Protein AF-A0A2E1FLL0-F1 (afdb_monomer_lite)

pLDDT: mean 86.29, std 9.86, range [37.75, 97.31]

Sequence (226 aa):
LTNSSNGEITDPLTITTDANGVASFEFNSDPPFGDEDTWGKLSLDVEINDPIISSTSKDKFELLRADSSFDINYKSIDEASGQSLWVYLVVLLISALIAGGVVIYRRRIAGEMLQEAAEVFAYTAELLAAGDSIRETIFNCYQNLCTVLQQNGFLRRDFETVREFEVAIRQAMPEISDDALSAIDNMFEMARYSREELGPQHQAAAQQALERMSQEIGMIANIPTR

Radius of gyration: 44.59 Å; chains: 1; bounding box: 91×29×107 Å

Secondary structure (DSSP, 8-state):
-EETT--B-SPPP-----TTS--------SS-TT-HHHH-SEE-------TTS-HHHHHHHHHHHHTTTT------GGGG----THHHHHHHHHHHHHHHHHHHHHHHHHHHHHHHHHHHHHHHHHHHHHT--HHHHHHHHHHHHHHHHHHTTS-SS---SHHHHHHHHHHH-TTS-HHHHHHHHHHHHHHHH--S---HHHHHHHHHHHHHHHHHHHHHHH----

Structure (mmCIF, N/CA/C/O backbone):
data_AF-A0A2E1FLL0-F1
#
_entry.id   AF-A0A2E1FLL0-F1
#
loop_
_atom_site.group_PDB
_atom_site.id
_atom_site.type_symbol
_atom_site.label_atom_id
_atom_site.label_alt_id
_atom_site.label_comp_id
_atom_site.label_asym_id
_atom_site.label_entity_id
_atom_site.label_seq_id
_atom_site.pdbx_PDB_ins_code
_atom_site.Cartn_x
_atom_site.Cartn_y
_atom_site.Cartn_z
_atom_site.occupancy
_atom_site.B_iso_or_equiv
_atom_site.auth_seq_id
_atom_site.auth_comp_id
_atom_site.auth_asym_id
_atom_site.auth_atom_id
_atom_site.pdbx_PDB_model_num
ATOM 1 N N . LEU A 1 1 ? 34.300 4.974 -63.436 1.00 80.31 1 LEU A N 1
ATOM 2 C CA . LEU A 1 1 ? 33.319 4.483 -62.435 1.00 80.31 1 LEU A CA 1
ATOM 3 C C . LEU A 1 1 ? 32.032 4.179 -63.181 1.00 80.31 1 LEU A C 1
ATOM 5 O O . LEU A 1 1 ? 31.566 5.048 -63.914 1.00 80.31 1 LEU A O 1
ATOM 9 N N . THR A 1 2 ? 31.496 2.972 -63.060 1.00 82.69 2 THR A N 1
ATOM 10 C CA . THR A 1 2 ? 30.306 2.549 -63.815 1.00 82.69 2 THR A CA 1
ATOM 11 C C . THR A 1 2 ? 29.198 2.102 -62.873 1.00 82.69 2 THR A C 1
ATOM 13 O O . THR A 1 2 ? 29.470 1.708 -61.741 1.00 82.69 2 THR A O 1
ATOM 16 N N . ASN A 1 3 ? 27.945 2.177 -63.319 1.00 81.88 3 ASN A N 1
ATOM 17 C CA . ASN A 1 3 ? 26.820 1.589 -62.590 1.00 81.88 3 ASN A CA 1
ATOM 18 C C . ASN A 1 3 ? 26.482 0.177 -63.092 1.00 81.88 3 ASN A C 1
ATOM 20 O O . ASN A 1 3 ? 27.036 -0.310 -64.076 1.00 81.88 3 ASN A O 1
ATOM 24 N N . SER A 1 4 ? 25.499 -0.455 -62.453 1.00 73.62 4 SER A N 1
ATOM 25 C CA . SER A 1 4 ? 24.971 -1.785 -62.795 1.00 73.62 4 SER A CA 1
ATOM 26 C C . SER A 1 4 ? 24.447 -1.952 -64.231 1.00 73.62 4 SER A C 1
ATOM 28 O O . SER A 1 4 ? 24.250 -3.080 -64.677 1.00 73.62 4 SER A O 1
ATOM 30 N N . SER A 1 5 ? 24.225 -0.858 -64.967 1.00 75.44 5 SER A N 1
ATOM 31 C CA . SER A 1 5 ? 23.850 -0.875 -66.390 1.00 75.44 5 SER A CA 1
ATOM 32 C C . SER A 1 5 ? 25.053 -0.707 -67.330 1.00 75.44 5 SER A C 1
ATOM 34 O O . SER A 1 5 ? 24.863 -0.509 -68.528 1.00 75.44 5 SER A O 1
ATOM 36 N N . ASN A 1 6 ? 26.281 -0.763 -66.800 1.00 68.00 6 ASN A N 1
ATOM 37 C CA . ASN A 1 6 ? 27.539 -0.441 -67.484 1.00 68.00 6 ASN A CA 1
ATOM 38 C C . ASN A 1 6 ? 27.580 0.981 -68.070 1.00 68.00 6 ASN A C 1
ATOM 40 O O . ASN A 1 6 ? 28.354 1.257 -68.985 1.00 68.00 6 ASN A O 1
ATOM 44 N N . GLY A 1 7 ? 26.748 1.889 -67.550 1.00 75.38 7 GLY A N 1
ATOM 45 C CA . GLY A 1 7 ? 26.813 3.305 -67.882 1.00 75.38 7 GLY A CA 1
ATOM 46 C C . GLY A 1 7 ? 27.975 3.957 -67.146 1.00 75.38 7 GLY A C 1
ATOM 47 O O . GLY A 1 7 ? 28.166 3.718 -65.953 1.00 75.38 7 GLY A O 1
ATOM 48 N N . GLU A 1 8 ? 28.752 4.770 -67.852 1.00 80.56 8 GLU A N 1
ATOM 49 C CA . GLU A 1 8 ? 29.793 5.599 -67.253 1.00 80.56 8 GLU A CA 1
ATOM 50 C C . GLU A 1 8 ? 29.150 6.718 -66.423 1.00 80.56 8 GLU A C 1
ATOM 52 O O . GLU A 1 8 ? 28.323 7.478 -66.924 1.00 80.56 8 GLU A O 1
ATOM 57 N N . ILE A 1 9 ? 29.486 6.774 -65.132 1.00 81.56 9 ILE A N 1
ATOM 58 C CA . ILE A 1 9 ? 28.892 7.715 -64.166 1.00 81.56 9 ILE A CA 1
ATOM 59 C C . ILE A 1 9 ? 29.735 8.988 -64.020 1.00 81.56 9 ILE A C 1
ATOM 61 O O . ILE A 1 9 ? 29.229 10.031 -63.615 1.00 81.56 9 ILE A O 1
ATOM 65 N N . THR A 1 10 ? 31.019 8.916 -64.362 1.00 83.25 10 THR A N 1
ATOM 66 C CA . THR A 1 10 ? 31.961 10.038 -64.331 1.00 83.25 10 THR A CA 1
ATOM 67 C C . THR A 1 10 ? 33.125 9.755 -65.271 1.00 83.25 10 THR A C 1
ATOM 69 O O . THR A 1 10 ? 33.429 8.581 -65.508 1.00 83.25 10 THR A O 1
ATOM 72 N N . ASP A 1 11 ? 33.783 10.814 -65.745 1.00 83.38 11 ASP A N 1
ATOM 73 C CA . ASP A 1 11 ? 34.953 10.714 -66.616 1.00 83.38 11 ASP A CA 1
ATOM 74 C C . ASP A 1 11 ? 36.060 9.850 -65.968 1.00 83.38 11 ASP A C 1
ATOM 76 O O . ASP A 1 11 ? 36.257 9.897 -64.742 1.00 83.38 11 ASP A O 1
ATOM 80 N N . PRO A 1 12 ? 36.837 9.074 -66.750 1.00 84.06 12 PRO A N 1
ATOM 81 C CA . PRO A 1 12 ? 37.915 8.258 -66.209 1.00 84.06 12 PRO A CA 1
ATOM 82 C C . PRO A 1 12 ? 39.020 9.139 -65.620 1.00 84.06 12 PRO A C 1
ATOM 84 O O . PRO A 1 12 ? 39.498 10.077 -66.263 1.00 84.06 12 PRO A O 1
ATOM 87 N N . LEU A 1 13 ? 39.496 8.806 -64.418 1.00 86.12 13 LEU A N 1
ATOM 88 C CA . LEU A 1 13 ? 40.664 9.470 -63.843 1.00 86.12 13 LEU A CA 1
ATOM 89 C C . LEU A 1 13 ? 41.951 8.782 -64.301 1.00 86.12 13 LEU A C 1
ATOM 91 O O . LEU A 1 13 ? 42.109 7.573 -64.153 1.00 86.12 13 LEU A O 1
ATOM 95 N N . THR A 1 14 ? 42.902 9.574 -64.797 1.00 87.38 14 THR A N 1
ATOM 96 C CA . THR A 1 14 ? 44.278 9.130 -65.065 1.00 87.38 14 THR A CA 1
ATOM 97 C C . THR A 1 14 ? 45.209 9.716 -64.013 1.00 87.38 14 THR A C 1
ATOM 99 O O . THR A 1 14 ? 45.292 10.937 -63.875 1.00 87.38 14 THR A O 1
ATOM 102 N N . ILE A 1 15 ? 45.903 8.858 -63.262 1.00 87.06 15 ILE A N 1
ATOM 103 C CA . ILE A 1 15 ? 46.744 9.262 -62.127 1.00 87.06 15 ILE A CA 1
ATOM 104 C C . ILE A 1 15 ? 48.096 8.560 -62.214 1.00 87.06 15 ILE A C 1
ATOM 106 O O . ILE A 1 15 ? 48.177 7.378 -62.542 1.00 87.06 15 ILE A O 1
ATOM 110 N N . THR A 1 16 ? 49.159 9.298 -61.902 1.00 88.06 16 THR A N 1
ATOM 111 C CA . THR A 1 16 ? 50.524 8.772 -61.819 1.00 88.06 16 THR A CA 1
ATOM 112 C C . THR A 1 16 ? 50.834 8.377 -60.380 1.00 88.06 16 THR A C 1
ATOM 114 O O . THR A 1 16 ? 50.514 9.114 -59.448 1.00 88.06 16 THR A O 1
ATOM 117 N N . THR A 1 17 ? 51.480 7.229 -60.192 1.00 87.25 17 THR A N 1
ATOM 118 C CA . THR A 1 17 ? 51.949 6.786 -58.875 1.00 87.25 17 THR A CA 1
ATOM 119 C C . THR A 1 17 ? 53.106 7.642 -58.362 1.00 87.25 17 THR A C 1
ATOM 121 O O . THR A 1 17 ? 53.890 8.188 -59.141 1.00 87.25 17 THR A O 1
ATOM 124 N N . ASP A 1 18 ? 53.259 7.711 -57.044 1.00 89.00 18 ASP A N 1
ATOM 125 C CA . ASP A 1 18 ? 54.410 8.335 -56.398 1.00 89.00 18 ASP A CA 1
ATOM 126 C C . ASP A 1 18 ? 55.690 7.472 -56.492 1.00 89.00 18 ASP A C 1
ATOM 128 O O . ASP A 1 18 ? 55.718 6.402 -57.105 1.00 89.00 18 ASP A O 1
ATOM 132 N N . ALA A 1 19 ? 56.774 7.930 -55.854 1.00 88.19 19 ALA A N 1
ATOM 133 C CA . ALA A 1 19 ? 58.055 7.219 -55.820 1.00 88.19 19 ALA A CA 1
ATOM 134 C C . ALA A 1 19 ? 57.994 5.829 -55.147 1.00 88.19 19 ALA A C 1
ATOM 136 O O . ALA A 1 19 ? 58.915 5.033 -55.327 1.00 88.19 19 ALA A O 1
ATOM 137 N N . ASN A 1 20 ? 56.932 5.532 -54.392 1.00 88.19 20 ASN A N 1
ATOM 138 C CA . ASN A 1 20 ? 56.694 4.235 -53.758 1.00 88.19 20 ASN A CA 1
ATOM 139 C C . ASN A 1 20 ? 55.727 3.352 -54.567 1.00 88.19 20 ASN A C 1
ATOM 141 O O . ASN A 1 20 ? 55.417 2.242 -54.135 1.00 88.19 20 ASN A O 1
ATOM 145 N N . GLY A 1 21 ? 55.249 3.820 -55.724 1.00 83.19 21 GLY A N 1
ATOM 146 C CA . GLY A 1 21 ? 54.283 3.099 -56.549 1.00 83.19 21 GLY A CA 1
ATOM 147 C C . GLY A 1 21 ? 52.839 3.205 -56.049 1.00 83.19 21 GLY A C 1
ATOM 148 O O . GLY A 1 21 ? 52.016 2.375 -56.424 1.00 83.19 21 GLY A O 1
ATOM 149 N N . VAL A 1 22 ? 52.515 4.195 -55.208 1.00 88.06 22 VAL A N 1
ATOM 150 C CA . VAL A 1 22 ? 51.166 4.395 -54.655 1.00 88.06 22 VAL A CA 1
ATOM 151 C C . VAL A 1 22 ? 50.451 5.525 -55.396 1.00 88.06 22 VAL A C 1
ATOM 153 O O . VAL A 1 22 ? 51.024 6.590 -55.622 1.00 88.06 22 VAL A O 1
ATOM 156 N N . ALA A 1 23 ? 49.186 5.306 -55.757 1.00 87.06 23 ALA A N 1
ATOM 157 C CA . ALA A 1 23 ? 48.288 6.328 -56.289 1.00 87.06 23 ALA A CA 1
ATOM 158 C C . ALA A 1 23 ? 47.030 6.417 -55.416 1.00 87.06 23 ALA A C 1
ATOM 160 O O . ALA A 1 23 ? 46.408 5.398 -55.118 1.00 87.06 23 ALA A O 1
ATOM 161 N N . SER A 1 24 ? 46.653 7.637 -55.037 1.00 88.00 24 SER A N 1
ATOM 162 C CA . SER A 1 24 ? 45.411 7.931 -54.317 1.00 88.00 24 SER A CA 1
ATOM 163 C C . SER A 1 24 ? 44.469 8.706 -55.225 1.00 88.00 24 SER A C 1
ATOM 165 O O . SER A 1 24 ? 44.900 9.603 -55.948 1.00 88.00 24 SER A O 1
ATOM 167 N N . PHE A 1 25 ? 43.185 8.380 -55.163 1.00 87.06 25 PHE A N 1
ATOM 168 C CA . PHE A 1 25 ? 42.141 9.023 -55.948 1.00 87.06 25 PHE A CA 1
ATOM 169 C C . PHE A 1 25 ? 40.871 9.161 -55.127 1.00 87.06 25 PHE A C 1
ATOM 171 O O . PHE A 1 25 ? 40.631 8.388 -54.202 1.00 87.06 25 PHE A O 1
ATOM 178 N N . GLU A 1 26 ? 40.064 10.154 -55.475 1.00 87.69 26 GLU A N 1
ATOM 179 C CA . GLU A 1 26 ? 38.797 10.429 -54.819 1.00 87.69 26 GLU A CA 1
ATOM 180 C C . GLU A 1 26 ? 37.765 10.819 -55.874 1.00 87.69 26 GLU A C 1
ATOM 182 O O . GLU A 1 26 ? 38.047 11.602 -56.783 1.00 87.69 26 GLU A O 1
ATOM 187 N N . PHE A 1 27 ? 36.566 10.259 -55.739 1.00 85.31 27 PHE A N 1
ATOM 188 C CA . PHE A 1 27 ? 35.411 10.604 -56.552 1.00 85.31 27 PHE A CA 1
ATOM 189 C C . PHE A 1 27 ? 34.470 11.457 -55.699 1.00 85.31 27 PHE A C 1
ATOM 191 O O . PHE A 1 27 ? 33.751 10.933 -54.851 1.00 85.31 27 PHE A O 1
ATOM 198 N N . ASN A 1 28 ? 34.483 12.770 -55.920 1.00 85.75 28 ASN A N 1
ATOM 199 C CA . ASN A 1 28 ? 33.618 13.711 -55.212 1.00 85.75 28 ASN A CA 1
ATOM 200 C C . ASN A 1 28 ? 32.367 14.013 -56.047 1.00 85.75 28 ASN A C 1
ATOM 202 O O . ASN A 1 28 ? 32.479 14.329 -57.229 1.00 85.75 28 ASN A O 1
ATOM 206 N N . SER A 1 29 ? 31.187 13.929 -55.431 1.00 86.50 29 SER A N 1
ATOM 207 C CA . SER A 1 29 ? 29.897 14.251 -56.055 1.00 86.50 29 SER A CA 1
ATOM 208 C C . SER A 1 29 ? 28.888 14.719 -55.007 1.00 86.50 29 SER A C 1
ATOM 210 O O . SER A 1 29 ? 28.983 14.334 -53.840 1.00 86.50 29 SER A O 1
ATOM 212 N N . ASP A 1 30 ? 27.921 15.525 -55.443 1.00 85.00 30 ASP A N 1
ATOM 213 C CA . ASP A 1 30 ? 26.737 15.919 -54.679 1.00 85.00 30 ASP A CA 1
ATOM 214 C C . ASP A 1 30 ? 25.487 15.693 -55.558 1.00 85.00 30 ASP A C 1
ATOM 216 O O . ASP A 1 30 ? 25.339 16.382 -56.574 1.00 85.00 30 ASP A O 1
ATOM 220 N N . PRO A 1 31 ? 24.620 14.707 -55.245 1.00 85.75 31 PRO A N 1
ATOM 221 C CA . PRO A 1 31 ? 24.659 13.820 -54.076 1.00 85.75 31 PRO A CA 1
ATOM 222 C C . PRO A 1 31 ? 25.838 12.822 -54.102 1.00 85.75 31 PRO A C 1
ATOM 224 O O . PRO A 1 31 ? 26.373 12.517 -55.177 1.00 85.75 31 PRO A O 1
ATOM 227 N N . PRO A 1 32 ? 26.265 12.302 -52.932 1.00 87.69 32 PRO A N 1
ATOM 228 C CA . PRO A 1 32 ? 27.430 11.425 -52.823 1.00 87.69 32 PRO A CA 1
ATOM 229 C C . PRO A 1 32 ? 27.232 10.114 -53.592 1.00 87.69 32 PRO A C 1
ATOM 231 O O . PRO A 1 32 ? 26.146 9.548 -53.586 1.00 87.69 32 PRO A O 1
ATOM 234 N N . PHE A 1 33 ? 28.300 9.565 -54.181 1.00 86.62 33 PHE A N 1
ATOM 235 C CA . PHE A 1 33 ? 28.257 8.290 -54.926 1.00 86.62 33 PHE A CA 1
ATOM 236 C C . PHE A 1 33 ? 27.865 7.063 -54.082 1.00 86.62 33 PHE A C 1
ATOM 238 O O . PHE A 1 33 ? 27.576 6.000 -54.625 1.00 86.62 33 PHE A O 1
ATOM 245 N N . GLY A 1 34 ? 27.851 7.204 -52.753 1.00 83.25 34 GLY A N 1
ATOM 246 C CA . GLY A 1 34 ? 27.305 6.199 -51.840 1.00 83.25 34 GLY A CA 1
ATOM 247 C C . GLY A 1 34 ? 25.772 6.140 -51.812 1.00 83.25 34 GLY A C 1
ATOM 248 O O . GLY A 1 34 ? 25.232 5.217 -51.211 1.00 83.25 34 GLY A O 1
ATOM 249 N N . ASP A 1 35 ? 25.080 7.102 -52.430 1.00 85.31 35 ASP A N 1
ATOM 250 C CA . ASP A 1 35 ? 23.623 7.123 -52.561 1.00 85.31 35 ASP A CA 1
ATOM 251 C C . ASP A 1 35 ? 23.158 6.128 -53.641 1.00 85.31 35 ASP A C 1
ATOM 253 O O . ASP A 1 35 ? 23.202 6.411 -54.843 1.00 85.31 35 ASP A O 1
ATOM 257 N N . GLU A 1 36 ? 22.732 4.940 -53.199 1.00 82.50 36 GLU A N 1
ATOM 258 C CA . GLU A 1 36 ? 22.238 3.875 -54.080 1.00 82.50 36 GLU A CA 1
ATOM 259 C C . GLU A 1 36 ? 20.933 4.266 -54.792 1.00 82.50 36 GLU A C 1
ATOM 261 O O . GLU A 1 36 ? 20.727 3.840 -55.929 1.00 82.50 36 GLU A O 1
ATOM 266 N N . ASP A 1 37 ? 20.087 5.109 -54.193 1.00 85.06 37 ASP A N 1
ATOM 267 C CA . ASP A 1 37 ? 18.828 5.533 -54.816 1.00 85.06 37 ASP A CA 1
ATOM 268 C C . ASP A 1 37 ? 19.089 6.445 -56.022 1.00 85.06 37 ASP A C 1
ATOM 270 O O . ASP A 1 37 ? 18.382 6.371 -57.031 1.00 85.06 37 ASP A O 1
ATOM 274 N N . THR A 1 38 ? 20.130 7.279 -55.939 1.00 85.75 38 THR A N 1
ATOM 275 C CA . THR A 1 38 ? 20.504 8.187 -57.029 1.00 85.75 38 THR A CA 1
ATOM 276 C C . THR A 1 38 ? 21.370 7.510 -58.094 1.00 85.75 38 THR A C 1
ATOM 278 O O . THR A 1 38 ? 21.117 7.671 -59.290 1.00 85.75 38 THR A O 1
ATOM 281 N N . TRP A 1 39 ? 22.405 6.766 -57.692 1.00 85.44 39 TRP A N 1
ATOM 282 C CA . TRP A 1 39 ? 23.445 6.279 -58.614 1.00 85.44 39 TRP A CA 1
ATOM 283 C C . TRP A 1 39 ? 23.359 4.778 -58.915 1.00 85.44 39 TRP A C 1
ATOM 285 O O . TRP A 1 39 ? 23.982 4.293 -59.867 1.00 85.44 39 TRP A O 1
ATOM 295 N N . GLY A 1 40 ? 22.578 4.036 -58.127 1.00 85.06 40 GLY A N 1
ATOM 296 C CA . GLY A 1 40 ? 22.618 2.580 -58.089 1.00 85.06 40 GLY A CA 1
ATOM 297 C C . GLY A 1 40 ? 23.924 2.050 -57.492 1.00 85.06 40 GLY A C 1
ATOM 298 O O . GLY A 1 40 ? 24.769 2.790 -56.987 1.00 85.06 40 GLY A O 1
ATOM 299 N N . LYS A 1 41 ? 24.114 0.731 -57.578 1.00 84.44 41 LYS A N 1
ATOM 300 C CA . LYS A 1 41 ? 25.386 0.102 -57.206 1.00 84.44 41 LYS A CA 1
ATOM 301 C C . LYS A 1 41 ? 26.448 0.403 -58.252 1.00 84.44 41 LYS A C 1
ATOM 303 O O . LYS A 1 41 ? 26.236 0.175 -59.447 1.00 84.44 41 LYS A O 1
ATOM 308 N N . LEU A 1 42 ? 27.585 0.884 -57.775 1.00 87.19 42 LEU A N 1
ATOM 309 C CA . LEU A 1 42 ? 28.720 1.295 -58.578 1.00 87.19 42 LEU A CA 1
ATOM 310 C C . LEU A 1 42 ? 29.816 0.232 -58.549 1.00 87.19 42 LEU A C 1
ATOM 312 O O . LEU A 1 42 ? 29.977 -0.499 -57.572 1.00 87.19 42 LEU A O 1
ATOM 316 N N . SER A 1 43 ? 30.586 0.184 -59.629 1.00 84.62 43 SER A N 1
ATOM 317 C CA . SER A 1 43 ? 31.779 -0.640 -59.776 1.00 84.62 43 SER A CA 1
ATOM 318 C C . SER A 1 43 ? 32.955 0.220 -60.231 1.00 84.62 43 SER A C 1
ATOM 320 O O . SER A 1 43 ? 32.805 1.181 -61.001 1.00 84.62 43 SER A O 1
ATOM 322 N N . LEU A 1 44 ? 34.134 -0.116 -59.715 1.00 85.81 44 LEU A N 1
ATOM 323 C CA . LEU A 1 44 ? 35.392 0.518 -60.065 1.00 85.81 44 LEU A CA 1
ATOM 324 C C . LEU A 1 44 ? 36.170 -0.406 -61.003 1.00 85.81 44 LEU A C 1
ATOM 326 O O . LEU A 1 44 ? 36.593 -1.486 -60.605 1.00 85.81 44 LEU A O 1
ATOM 330 N N . ASP A 1 45 ? 36.400 0.063 -62.225 1.00 84.19 45 ASP A N 1
ATOM 331 C CA . ASP A 1 45 ? 37.358 -0.542 -63.147 1.00 84.19 45 ASP A CA 1
ATOM 332 C C . ASP A 1 45 ? 38.661 0.267 -63.125 1.00 84.19 45 ASP A C 1
ATOM 334 O O . ASP A 1 45 ? 38.631 1.502 -63.082 1.00 84.19 45 ASP A O 1
ATOM 338 N N . VAL A 1 46 ? 39.800 -0.424 -63.109 1.00 86.50 46 VAL A N 1
ATOM 339 C CA . VAL A 1 46 ? 41.128 0.182 -62.943 1.00 86.50 46 VAL A CA 1
ATOM 340 C C . VAL A 1 46 ? 42.062 -0.372 -64.000 1.00 86.50 46 VAL A C 1
ATOM 342 O O . VAL A 1 46 ? 42.440 -1.529 -63.906 1.00 86.50 46 VAL A O 1
ATOM 345 N N . GLU A 1 47 ? 42.508 0.447 -64.951 1.00 85.38 47 GLU A N 1
ATOM 346 C CA . GLU A 1 47 ? 43.415 0.022 -66.024 1.00 85.38 47 GLU A CA 1
ATOM 347 C C . GLU A 1 47 ? 44.867 0.482 -65.803 1.00 85.38 47 GLU A C 1
ATOM 349 O O . GLU A 1 47 ? 45.118 1.599 -65.351 1.00 8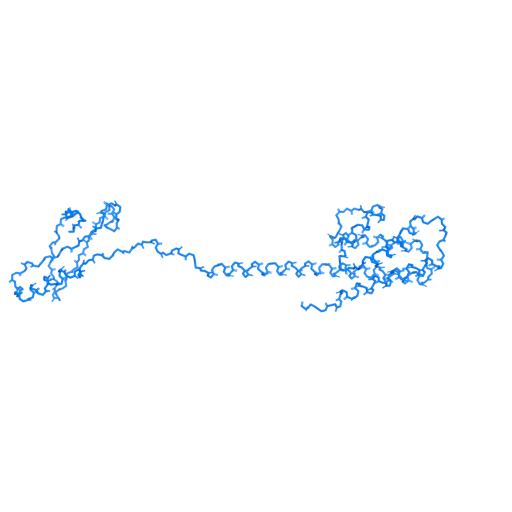5.38 47 GLU A O 1
ATOM 354 N N . ILE A 1 48 ? 45.843 -0.368 -66.154 1.00 85.50 48 ILE A N 1
ATOM 355 C CA . ILE A 1 48 ? 47.273 -0.022 -66.144 1.00 85.50 48 ILE A CA 1
ATOM 356 C C . ILE A 1 48 ? 47.814 0.018 -67.576 1.00 85.50 48 ILE A C 1
ATOM 358 O O . ILE A 1 48 ? 48.090 -1.016 -68.186 1.00 85.50 48 ILE A O 1
ATOM 362 N N . ASN A 1 49 ? 48.077 1.229 -68.069 1.00 79.88 49 ASN A N 1
ATOM 363 C CA . ASN A 1 49 ? 48.546 1.479 -69.438 1.00 79.88 49 ASN A CA 1
ATOM 364 C C . ASN A 1 49 ? 50.030 1.879 -69.539 1.00 79.88 49 ASN A C 1
ATOM 366 O O . ASN A 1 49 ? 50.480 2.359 -70.579 1.00 79.88 49 ASN A O 1
ATOM 370 N N . ASP A 1 50 ? 50.821 1.666 -68.483 1.00 83.25 50 ASP A N 1
ATOM 371 C CA . ASP A 1 50 ? 52.233 2.061 -68.467 1.00 83.25 50 ASP A CA 1
ATOM 372 C C . ASP A 1 50 ? 53.100 1.113 -69.334 1.00 83.25 50 ASP A C 1
ATOM 374 O O . ASP A 1 50 ? 53.083 -0.113 -69.130 1.00 83.25 50 ASP A O 1
ATOM 378 N N . PRO A 1 51 ? 53.863 1.632 -70.319 1.00 83.69 51 PRO A N 1
ATOM 379 C CA . PRO A 1 51 ? 54.739 0.818 -71.161 1.00 83.69 51 PRO A CA 1
ATOM 380 C C . PRO A 1 51 ? 55.972 0.261 -70.428 1.00 83.69 51 PRO A C 1
ATOM 382 O O . PRO A 1 51 ? 56.566 -0.701 -70.909 1.00 83.69 51 PRO A O 1
ATOM 385 N N . ILE A 1 52 ? 56.365 0.833 -69.286 1.00 85.50 52 ILE A N 1
ATOM 386 C CA . ILE A 1 52 ? 57.537 0.425 -68.493 1.00 85.50 52 ILE A CA 1
ATOM 387 C C . ILE A 1 52 ? 57.240 -0.847 -67.681 1.00 85.50 52 ILE A C 1
ATOM 389 O O . ILE A 1 52 ? 58.150 -1.605 -67.336 1.00 85.50 52 ILE A O 1
ATOM 393 N N . ILE A 1 53 ? 55.966 -1.125 -67.395 1.00 86.94 53 ILE A N 1
ATOM 394 C CA . ILE A 1 53 ? 55.552 -2.283 -66.599 1.00 86.94 53 ILE A CA 1
ATOM 395 C C . ILE A 1 53 ? 55.663 -3.577 -67.418 1.00 86.94 53 ILE A C 1
ATOM 397 O O . ILE A 1 53 ? 55.134 -3.689 -68.525 1.00 86.94 53 ILE A O 1
ATOM 401 N N . SER A 1 54 ? 56.321 -4.587 -66.835 1.00 91.06 54 SER A N 1
ATOM 402 C CA . SER A 1 54 ? 56.509 -5.903 -67.462 1.00 91.06 54 SER A CA 1
ATOM 403 C C . SER A 1 54 ? 55.186 -6.633 -67.728 1.00 91.06 54 SER A C 1
ATOM 405 O O . SER A 1 54 ? 54.235 -6.496 -66.957 1.00 91.06 54 SER A O 1
ATOM 407 N N . SER A 1 55 ? 55.147 -7.476 -68.766 1.00 89.00 55 SER A N 1
ATOM 408 C CA . SER A 1 55 ? 53.966 -8.286 -69.107 1.00 89.00 55 SER A CA 1
ATOM 409 C C . SER A 1 55 ? 53.502 -9.159 -67.939 1.00 89.00 55 SER A C 1
ATOM 411 O O . SER A 1 55 ? 52.328 -9.151 -67.600 1.00 89.00 55 SER A O 1
ATOM 413 N N . THR A 1 56 ? 54.433 -9.804 -67.232 1.00 92.06 56 THR A N 1
ATOM 414 C CA . THR A 1 56 ? 54.123 -10.645 -66.066 1.00 92.06 56 THR A CA 1
ATOM 415 C C . THR A 1 56 ? 53.427 -9.870 -64.944 1.00 92.06 56 THR A C 1
ATOM 417 O O . THR A 1 56 ? 52.584 -10.421 -64.239 1.00 92.06 56 THR A O 1
ATOM 420 N N . SER A 1 57 ? 53.782 -8.598 -64.737 1.00 90.00 57 SER A N 1
ATOM 421 C CA . SER A 1 57 ? 53.116 -7.750 -63.741 1.00 90.00 57 SER A CA 1
ATOM 422 C C . SER A 1 57 ? 51.715 -7.339 -64.192 1.00 90.00 57 SER A C 1
ATOM 424 O O . SER A 1 57 ? 50.814 -7.294 -63.358 1.00 90.00 57 SER A O 1
ATOM 426 N N . LYS A 1 58 ? 51.524 -7.086 -65.495 1.00 89.56 58 LYS A N 1
ATOM 427 C CA . LYS A 1 58 ? 50.204 -6.801 -66.078 1.00 89.56 58 LYS A CA 1
ATOM 428 C C . LYS A 1 58 ? 49.275 -8.004 -65.938 1.00 89.56 58 LYS A C 1
ATOM 430 O O . LYS A 1 58 ? 48.185 -7.850 -65.410 1.00 89.56 58 LYS A O 1
ATOM 435 N N . ASP A 1 59 ? 49.750 -9.206 -66.258 1.00 90.56 59 ASP A N 1
ATOM 436 C CA . ASP A 1 59 ? 48.954 -10.435 -66.127 1.00 90.56 59 ASP A CA 1
ATOM 437 C C . ASP A 1 59 ? 48.491 -10.671 -64.680 1.00 90.56 59 ASP A C 1
ATOM 439 O O . ASP A 1 59 ? 47.342 -11.027 -64.428 1.00 90.56 59 ASP A O 1
ATOM 443 N N . LYS A 1 60 ? 49.370 -10.426 -63.698 1.00 89.81 60 LYS A N 1
ATOM 444 C CA . LYS A 1 60 ? 49.007 -10.512 -62.273 1.00 89.81 60 LYS A CA 1
ATOM 445 C C . LYS A 1 60 ? 47.957 -9.481 -61.873 1.00 89.81 60 LYS A C 1
ATOM 447 O O . LYS A 1 60 ? 47.102 -9.786 -61.048 1.00 89.81 60 LYS A O 1
ATOM 452 N N . PHE A 1 61 ? 48.042 -8.274 -62.420 1.00 89.25 61 PHE A N 1
ATOM 453 C CA . PHE A 1 61 ? 47.068 -7.227 -62.150 1.00 89.25 61 PHE A CA 1
ATOM 454 C C . PHE A 1 61 ? 45.695 -7.561 -62.742 1.00 89.25 61 PHE A C 1
ATOM 456 O O . PHE A 1 61 ? 44.696 -7.415 -62.046 1.00 89.25 61 PHE A O 1
ATOM 463 N N . GLU A 1 62 ? 45.642 -8.086 -63.968 1.00 88.31 62 GLU A N 1
ATOM 464 C CA . GLU A 1 62 ? 44.386 -8.533 -64.585 1.00 88.31 62 GLU A CA 1
ATOM 465 C C . GLU A 1 62 ? 43.708 -9.646 -63.773 1.00 88.31 62 GLU A C 1
ATOM 467 O O . GLU A 1 62 ? 42.490 -9.637 -63.610 1.00 88.31 62 GLU A O 1
ATOM 472 N N . LEU A 1 63 ? 44.484 -10.563 -63.181 1.00 89.50 63 LEU A N 1
ATOM 473 C CA . LEU A 1 63 ? 43.936 -11.572 -62.267 1.00 89.50 63 LEU A CA 1
ATOM 474 C C . LEU A 1 63 ? 43.298 -10.946 -61.018 1.00 89.50 63 LEU A C 1
ATOM 476 O O . LEU A 1 63 ? 42.220 -11.373 -60.620 1.00 89.50 63 LEU A O 1
ATOM 480 N N . LEU A 1 64 ? 43.929 -9.930 -60.419 1.00 87.00 64 LEU A N 1
ATOM 481 C CA . LEU A 1 64 ? 43.359 -9.211 -59.271 1.00 87.00 64 LEU A CA 1
ATOM 482 C C . LEU A 1 64 ? 42.104 -8.426 -59.659 1.00 87.00 64 LEU A C 1
ATOM 484 O O . LEU A 1 64 ? 41.130 -8.407 -58.910 1.00 87.00 64 LEU A O 1
ATOM 488 N N . ARG A 1 65 ? 42.113 -7.803 -60.843 1.00 85.88 65 ARG A N 1
ATOM 489 C CA . ARG A 1 65 ? 40.955 -7.083 -61.379 1.00 85.88 65 ARG A CA 1
ATOM 490 C C . ARG A 1 65 ? 39.760 -8.013 -61.588 1.00 85.88 65 ARG A C 1
ATOM 492 O O . ARG A 1 65 ? 38.639 -7.630 -61.275 1.00 85.88 65 ARG A O 1
ATOM 499 N N . ALA A 1 66 ? 40.000 -9.232 -62.068 1.00 83.44 66 ALA A N 1
ATOM 500 C CA . ALA A 1 66 ? 38.955 -10.223 -62.309 1.00 83.44 66 ALA A CA 1
ATOM 501 C C . ALA A 1 66 ? 38.392 -10.878 -61.029 1.00 83.44 66 ALA A C 1
ATOM 503 O O . ALA A 1 66 ? 37.288 -11.415 -61.071 1.00 83.44 66 ALA A O 1
ATOM 504 N N . ASP A 1 67 ? 39.120 -10.845 -59.909 1.00 84.50 67 ASP A N 1
ATOM 505 C CA . ASP A 1 67 ? 38.746 -11.503 -58.643 1.00 84.50 67 ASP A CA 1
ATOM 506 C C . ASP A 1 67 ? 37.985 -10.576 -57.675 1.00 84.50 67 ASP A C 1
ATOM 508 O O . ASP A 1 67 ? 38.096 -10.710 -56.458 1.00 84.50 67 ASP A O 1
ATOM 512 N N . SER A 1 68 ? 37.254 -9.575 -58.185 1.00 74.31 68 SER A N 1
ATOM 513 C CA . SER A 1 68 ? 36.469 -8.634 -57.359 1.00 74.31 68 SER A CA 1
ATOM 514 C C . SER A 1 68 ? 37.283 -7.892 -56.280 1.00 74.31 68 SER A C 1
ATOM 516 O O . SER A 1 68 ? 36.724 -7.299 -55.358 1.00 74.31 68 SER A O 1
ATOM 518 N N . SER A 1 69 ? 38.618 -7.871 -56.381 1.00 78.12 69 SER A N 1
ATOM 519 C CA . SER A 1 69 ? 39.496 -7.283 -55.354 1.00 78.12 69 SER A CA 1
ATOM 520 C C . SER A 1 69 ? 39.353 -5.759 -55.234 1.00 78.12 69 SER A C 1
ATOM 522 O O . SER A 1 69 ? 39.816 -5.176 -54.254 1.00 78.12 69 SER A O 1
ATOM 524 N N . PHE A 1 70 ? 38.714 -5.118 -56.216 1.00 78.56 70 PHE A N 1
ATOM 525 C CA . PHE A 1 70 ? 38.436 -3.680 -56.253 1.00 78.56 70 PHE A CA 1
ATOM 526 C C . PHE A 1 70 ? 36.946 -3.347 -56.065 1.00 78.56 70 PHE A C 1
ATOM 528 O O . PHE A 1 70 ? 36.555 -2.194 -56.254 1.00 78.56 70 PHE A O 1
ATOM 535 N N . ASP A 1 71 ? 36.116 -4.328 -55.691 1.00 82.62 71 ASP A N 1
ATOM 536 C CA . ASP A 1 71 ? 34.688 -4.101 -55.478 1.00 82.62 71 ASP A CA 1
ATOM 537 C C . ASP A 1 71 ? 34.442 -3.104 -54.339 1.00 82.62 71 ASP A C 1
ATOM 539 O O . ASP A 1 71 ? 35.065 -3.135 -53.272 1.00 82.62 71 ASP A O 1
ATOM 543 N N . ILE A 1 72 ? 33.490 -2.202 -54.572 1.00 83.25 72 ILE A N 1
ATOM 544 C CA . ILE A 1 72 ? 33.150 -1.130 -53.640 1.00 83.25 72 ILE A CA 1
ATOM 545 C C . ILE A 1 72 ? 32.341 -1.711 -52.475 1.00 83.25 72 ILE A C 1
ATOM 547 O O . ILE A 1 72 ? 31.267 -2.286 -52.662 1.00 83.25 72 ILE A O 1
ATOM 551 N N . ASN A 1 73 ? 32.833 -1.527 -51.248 1.00 78.31 73 ASN A N 1
ATOM 552 C CA . ASN A 1 73 ? 32.111 -1.916 -50.039 1.00 78.31 73 ASN A CA 1
ATOM 553 C C . ASN A 1 73 ? 31.218 -0.768 -49.547 1.00 78.31 73 ASN A C 1
ATOM 555 O O . ASN A 1 73 ? 31.704 0.225 -49.002 1.00 78.31 73 ASN A O 1
ATOM 559 N N . TYR A 1 74 ? 29.908 -0.925 -49.719 1.00 73.44 74 TYR A N 1
ATOM 560 C CA . TYR A 1 74 ? 28.916 0.002 -49.184 1.00 73.44 74 TYR A CA 1
ATOM 561 C C . TYR A 1 74 ? 28.727 -0.226 -47.681 1.00 73.44 74 TYR A C 1
ATOM 563 O O . TYR A 1 74 ? 28.528 -1.356 -47.237 1.00 73.44 74 TYR A O 1
ATOM 571 N N . LYS A 1 75 ? 28.750 0.858 -46.899 1.00 67.69 75 LYS A N 1
ATOM 572 C CA . LYS A 1 75 ? 28.368 0.856 -45.480 1.00 67.69 75 LYS A CA 1
ATOM 573 C C . LYS A 1 75 ? 27.103 1.688 -45.318 1.00 67.69 75 LYS A C 1
ATOM 575 O O . LYS A 1 75 ? 27.153 2.906 -45.467 1.00 67.69 75 LYS A O 1
ATOM 580 N N . SER A 1 76 ? 25.980 1.042 -45.023 1.00 64.31 76 SER A N 1
ATOM 581 C CA . SER A 1 76 ? 24.726 1.731 -44.713 1.00 64.31 76 SER A CA 1
ATOM 582 C C . SER A 1 76 ? 24.815 2.429 -43.354 1.00 64.31 76 SER A C 1
ATOM 584 O O . SER A 1 76 ? 25.268 1.840 -42.374 1.00 64.31 76 SER A O 1
ATOM 586 N N . ILE A 1 77 ? 24.349 3.677 -43.283 1.00 62.28 77 ILE A N 1
ATOM 587 C CA . ILE A 1 77 ? 24.345 4.489 -42.051 1.00 62.28 77 ILE A CA 1
ATOM 588 C C . ILE A 1 77 ? 23.292 3.976 -41.038 1.00 62.28 77 ILE A C 1
ATOM 590 O O . ILE A 1 77 ? 23.401 4.241 -39.841 1.00 62.28 77 ILE A O 1
ATOM 594 N N . ASP A 1 78 ? 22.323 3.169 -41.481 1.00 59.53 78 ASP A N 1
ATOM 595 C CA . ASP A 1 78 ? 21.162 2.761 -40.676 1.00 59.53 78 ASP A CA 1
ATOM 596 C C . ASP A 1 78 ? 21.399 1.613 -39.671 1.00 59.53 78 ASP A C 1
ATOM 598 O O . ASP A 1 78 ? 20.569 1.381 -38.788 1.00 59.53 78 ASP A O 1
ATOM 602 N N . GLU A 1 79 ? 22.536 0.910 -39.715 1.00 55.59 79 GLU A N 1
ATOM 603 C CA . GLU A 1 79 ? 22.760 -0.298 -38.894 1.00 55.59 79 GLU A CA 1
ATOM 604 C C . GLU A 1 79 ? 23.096 -0.043 -37.406 1.00 55.59 79 GLU A C 1
ATOM 606 O 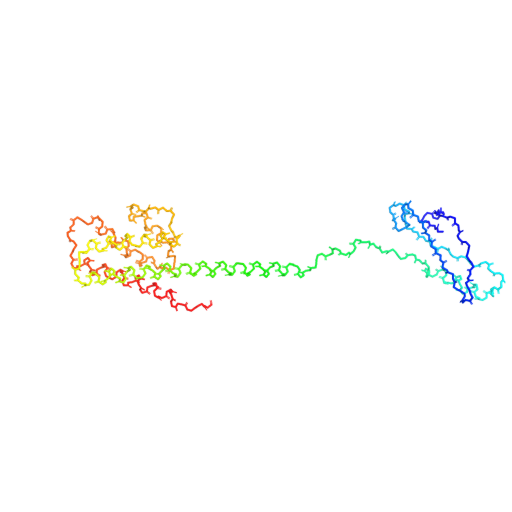O . GLU A 1 79 ? 23.406 -0.975 -36.664 1.00 55.59 79 GLU A O 1
ATOM 611 N N . ALA A 1 80 ? 22.994 1.193 -36.909 1.00 54.06 80 ALA A N 1
ATOM 612 C CA . ALA A 1 80 ? 23.332 1.531 -35.519 1.00 54.06 80 ALA A CA 1
ATOM 613 C C . ALA A 1 80 ? 22.129 1.655 -34.558 1.00 54.06 80 ALA A C 1
ATOM 615 O O . ALA A 1 80 ? 22.293 2.141 -33.438 1.00 54.06 80 ALA A O 1
ATOM 616 N N . SER A 1 81 ? 20.918 1.240 -34.950 1.00 59.09 81 SER A N 1
ATOM 617 C CA . SER A 1 81 ? 19.691 1.524 -34.179 1.00 59.09 81 SER A CA 1
ATOM 618 C C . SER A 1 81 ? 18.911 0.297 -33.682 1.00 59.09 81 SER A C 1
ATOM 620 O O . SER A 1 81 ? 17.722 0.382 -33.379 1.00 59.09 81 SER A O 1
ATOM 622 N N . GLY A 1 82 ? 19.568 -0.851 -33.503 1.00 64.00 82 GLY A N 1
ATOM 623 C CA . GLY A 1 82 ? 18.978 -1.947 -32.731 1.00 64.00 82 GLY A CA 1
ATOM 624 C C . GLY A 1 82 ? 18.912 -1.572 -31.249 1.00 64.00 82 GLY A C 1
ATOM 625 O O . GLY A 1 82 ? 19.940 -1.599 -30.572 1.00 64.00 82 GLY A O 1
ATOM 626 N N . GLN A 1 83 ? 17.729 -1.212 -30.727 1.00 67.69 83 GLN A N 1
ATOM 627 C CA . GLN A 1 83 ? 17.548 -0.998 -29.285 1.00 67.69 83 GLN A CA 1
ATOM 628 C C . GLN A 1 83 ? 18.058 -2.227 -28.531 1.00 67.69 83 GLN A C 1
ATOM 630 O O . GLN A 1 83 ? 17.557 -3.340 -28.691 1.00 67.69 83 GLN A O 1
ATOM 635 N N . SER A 1 84 ? 19.101 -2.028 -27.733 1.00 82.12 84 SER A N 1
ATOM 636 C CA . SER A 1 84 ? 19.765 -3.136 -27.071 1.00 82.12 84 SER A CA 1
ATOM 637 C C . SER A 1 84 ? 18.895 -3.680 -25.937 1.00 82.12 84 SER A C 1
ATOM 639 O O . SER A 1 84 ? 18.340 -2.918 -25.143 1.00 82.12 84 SER A O 1
ATOM 641 N N . LEU A 1 85 ? 18.799 -5.009 -25.836 1.00 84.88 85 LEU A N 1
ATOM 642 C CA . LEU A 1 85 ? 17.922 -5.707 -24.887 1.00 84.88 85 LEU A CA 1
ATOM 643 C C . LEU A 1 85 ? 18.123 -5.287 -23.418 1.00 84.88 85 LEU A C 1
ATOM 645 O O . LEU A 1 85 ? 17.193 -5.388 -22.618 1.00 84.88 85 LEU A O 1
ATOM 649 N N . TRP A 1 86 ? 19.304 -4.774 -23.055 1.00 86.25 86 TRP A N 1
ATOM 650 C CA . TRP A 1 86 ? 19.582 -4.291 -21.700 1.00 86.25 86 TRP A CA 1
ATOM 651 C C . TRP A 1 86 ? 18.696 -3.108 -21.287 1.00 86.25 86 TRP A C 1
ATOM 653 O O . TRP A 1 86 ? 18.401 -2.968 -20.101 1.00 86.25 86 TRP A O 1
ATOM 663 N N . VAL A 1 87 ? 18.220 -2.291 -22.235 1.00 91.19 87 VAL A N 1
ATOM 664 C CA . VAL A 1 87 ? 17.337 -1.150 -21.940 1.00 91.19 87 VAL A CA 1
ATOM 665 C C . VAL A 1 87 ? 16.027 -1.638 -21.320 1.00 91.19 87 VAL A C 1
ATOM 667 O O . VAL A 1 87 ? 15.580 -1.096 -20.309 1.00 91.19 87 VAL A O 1
ATOM 670 N N . TYR A 1 88 ? 15.450 -2.721 -21.850 1.00 92.44 88 TYR A N 1
ATOM 671 C CA . TYR A 1 88 ? 14.237 -3.321 -21.290 1.00 92.44 88 TYR A CA 1
ATOM 672 C C . TYR A 1 88 ? 14.471 -3.907 -19.893 1.00 92.44 88 TYR A C 1
ATOM 674 O O . TYR A 1 88 ? 13.608 -3.772 -19.027 1.00 92.44 88 TYR A O 1
ATOM 682 N N . LEU A 1 89 ? 15.645 -4.500 -19.640 1.00 94.81 89 LEU A N 1
ATOM 683 C CA . LEU A 1 89 ? 16.002 -5.005 -18.309 1.00 94.81 89 LEU A CA 1
ATOM 684 C C . LEU A 1 89 ? 16.096 -3.874 -17.278 1.00 94.81 89 LEU A C 1
ATOM 686 O O . LEU A 1 89 ? 15.603 -4.022 -16.161 1.00 94.81 89 LEU A O 1
ATOM 690 N N . VAL A 1 90 ? 16.677 -2.732 -17.656 1.00 95.75 90 VAL A N 1
ATOM 691 C CA . VAL A 1 90 ? 16.763 -1.554 -16.781 1.00 95.75 90 VAL A CA 1
ATOM 692 C C . VAL A 1 90 ? 15.375 -0.993 -16.478 1.00 95.75 90 VAL A C 1
ATOM 694 O O . VAL A 1 90 ? 15.067 -0.731 -15.316 1.00 95.75 90 VAL A O 1
ATOM 697 N N . VAL A 1 91 ? 14.508 -0.861 -17.488 1.00 96.12 91 VAL A N 1
ATOM 698 C CA . VAL A 1 91 ? 13.125 -0.395 -17.286 1.00 96.12 91 VAL A CA 1
ATOM 699 C C . VAL A 1 91 ? 12.353 -1.346 -16.368 1.00 96.12 91 VAL A C 1
ATOM 701 O O . VAL A 1 91 ? 11.676 -0.891 -15.445 1.00 96.12 91 VAL A O 1
ATOM 704 N N . LEU A 1 92 ? 12.494 -2.660 -16.563 1.00 97.00 92 LEU A N 1
ATOM 705 C CA . LEU A 1 92 ? 11.848 -3.662 -15.718 1.00 97.00 92 LEU A CA 1
ATOM 706 C C . LEU A 1 92 ? 12.331 -3.568 -14.263 1.00 97.00 92 LEU A C 1
ATOM 708 O O . LEU A 1 92 ? 11.507 -3.562 -13.348 1.00 97.00 92 LEU A O 1
ATOM 712 N N . LEU A 1 93 ? 13.635 -3.402 -14.038 1.00 97.25 93 LEU A N 1
ATOM 713 C CA . LEU A 1 93 ? 14.204 -3.231 -12.700 1.00 97.25 93 LEU A CA 1
ATOM 714 C C . LEU A 1 93 ? 13.660 -1.969 -12.014 1.00 97.25 93 LEU A C 1
ATOM 716 O O . LEU A 1 93 ? 13.198 -2.042 -10.876 1.00 97.25 93 LEU A O 1
ATOM 720 N N . ILE A 1 94 ? 13.648 -0.828 -12.709 1.00 97.31 94 ILE A N 1
ATOM 721 C CA . ILE A 1 94 ? 13.099 0.426 -12.173 1.00 97.31 94 ILE A CA 1
ATOM 722 C C . ILE A 1 94 ? 11.616 0.255 -11.821 1.00 97.31 94 ILE A C 1
ATOM 724 O O . ILE A 1 94 ? 11.192 0.663 -10.740 1.00 97.31 94 ILE A O 1
ATOM 728 N N . SER A 1 95 ? 10.835 -0.400 -12.685 1.00 96.12 95 SER A N 1
ATOM 729 C CA . SER A 1 95 ? 9.416 -0.658 -12.419 1.00 96.12 95 SER A CA 1
ATOM 730 C C . SER A 1 95 ? 9.205 -1.521 -11.168 1.00 96.12 95 SER A C 1
ATOM 732 O O . SER A 1 95 ? 8.342 -1.209 -10.346 1.00 96.12 95 SER A O 1
ATOM 734 N N . ALA A 1 96 ? 10.042 -2.544 -10.965 1.00 96.69 96 ALA A N 1
ATOM 735 C CA . ALA A 1 96 ? 9.992 -3.405 -9.790 1.00 96.69 96 ALA A CA 1
ATOM 736 C C . ALA A 1 96 ? 10.370 -2.650 -8.507 1.00 96.69 96 ALA A C 1
ATOM 738 O O . ALA A 1 96 ? 9.711 -2.823 -7.483 1.00 96.69 96 ALA A O 1
ATOM 739 N N . LEU A 1 97 ? 11.378 -1.771 -8.558 1.00 97.06 97 LEU A N 1
ATOM 740 C CA . LEU A 1 97 ? 11.757 -0.927 -7.420 1.00 97.06 97 LEU A CA 1
ATOM 741 C C . LEU A 1 97 ? 10.650 0.057 -7.038 1.00 97.06 97 LEU A C 1
ATOM 743 O O . LEU A 1 97 ? 10.354 0.206 -5.855 1.00 97.06 97 LEU A O 1
ATOM 747 N N . ILE A 1 98 ? 10.011 0.697 -8.022 1.00 96.75 98 ILE A N 1
ATOM 748 C CA . ILE A 1 98 ? 8.886 1.606 -7.774 1.00 96.75 98 ILE A CA 1
ATOM 749 C C . ILE A 1 98 ? 7.721 0.833 -7.151 1.00 96.75 98 ILE A C 1
ATOM 751 O O . ILE A 1 98 ? 7.197 1.248 -6.119 1.00 96.75 98 ILE A O 1
ATOM 755 N N . ALA A 1 99 ? 7.343 -0.310 -7.731 1.00 94.94 99 ALA A N 1
ATOM 756 C CA . ALA A 1 99 ? 6.270 -1.143 -7.198 1.00 94.94 99 ALA A CA 1
ATOM 757 C C . ALA A 1 99 ? 6.571 -1.609 -5.763 1.00 94.94 99 ALA A C 1
ATOM 759 O O . ALA A 1 99 ? 5.727 -1.464 -4.879 1.00 94.94 99 ALA A O 1
ATOM 760 N N . GLY A 1 100 ? 7.790 -2.095 -5.507 1.00 94.50 100 GLY A N 1
ATOM 761 C CA . GLY A 1 100 ? 8.235 -2.500 -4.173 1.00 94.50 100 GLY A CA 1
ATOM 762 C C . GLY A 1 100 ? 8.210 -1.346 -3.169 1.00 94.50 100 GLY A C 1
ATOM 763 O O . GLY A 1 100 ? 7.672 -1.496 -2.072 1.00 94.50 100 GLY A O 1
ATOM 764 N N . GLY A 1 101 ? 8.711 -0.171 -3.559 1.00 93.81 101 GLY A N 1
ATOM 765 C CA . GLY A 1 101 ? 8.686 1.036 -2.734 1.00 93.81 101 GLY A CA 1
ATOM 766 C C . GLY A 1 101 ? 7.266 1.473 -2.369 1.00 93.81 101 GLY A C 1
ATOM 767 O O . GLY A 1 101 ? 6.993 1.754 -1.203 1.00 93.81 101 GLY A O 1
ATOM 768 N N . VAL A 1 102 ? 6.337 1.457 -3.332 1.00 93.56 102 VAL A N 1
ATOM 769 C CA . VAL A 1 102 ? 4.917 1.771 -3.095 1.00 93.56 102 VAL A CA 1
ATOM 770 C C . VAL A 1 102 ? 4.282 0.772 -2.128 1.00 93.56 102 VAL A C 1
ATOM 772 O O . VAL A 1 102 ? 3.567 1.184 -1.216 1.00 93.56 102 VAL A O 1
ATOM 775 N N . VAL A 1 103 ? 4.543 -0.530 -2.282 1.00 90.06 103 VAL A N 1
ATOM 776 C CA . VAL A 1 103 ? 4.004 -1.562 -1.379 1.00 90.06 103 VAL A CA 1
ATOM 777 C C . VAL A 1 103 ? 4.509 -1.366 0.052 1.00 90.06 103 VAL A C 1
ATOM 779 O O . VAL A 1 103 ? 3.704 -1.376 0.983 1.00 90.06 103 VAL A O 1
ATOM 782 N N . ILE A 1 104 ? 5.812 -1.136 0.237 1.00 88.88 104 ILE A N 1
ATOM 783 C CA . ILE A 1 104 ? 6.410 -0.897 1.560 1.00 88.88 104 ILE A CA 1
ATOM 784 C C . ILE A 1 104 ? 5.834 0.372 2.196 1.00 88.88 104 ILE A C 1
ATOM 786 O O . ILE A 1 104 ? 5.449 0.354 3.364 1.00 88.88 104 ILE A O 1
ATOM 790 N N . TYR A 1 105 ? 5.728 1.458 1.428 1.00 87.50 105 TYR A N 1
ATOM 791 C CA . TYR A 1 105 ? 5.168 2.721 1.906 1.00 87.50 105 TYR A CA 1
ATOM 792 C C . TYR A 1 105 ? 3.712 2.569 2.366 1.00 87.50 105 TYR A C 1
ATOM 794 O O . TYR A 1 105 ? 3.370 2.980 3.473 1.00 87.50 105 TYR A O 1
ATOM 802 N N . ARG A 1 106 ? 2.865 1.912 1.560 1.00 85.06 106 ARG A N 1
ATOM 803 C CA . ARG A 1 106 ? 1.460 1.665 1.922 1.00 85.06 106 ARG A CA 1
ATOM 804 C C . ARG A 1 106 ? 1.326 0.791 3.167 1.00 85.06 106 ARG A C 1
ATOM 806 O O . ARG A 1 106 ? 0.471 1.069 4.000 1.00 85.06 106 ARG A O 1
ATOM 813 N N . ARG A 1 107 ? 2.170 -0.235 3.309 1.00 83.94 107 ARG A N 1
ATOM 814 C CA . ARG A 1 107 ? 2.188 -1.093 4.504 1.00 83.94 107 ARG A CA 1
ATOM 815 C C . ARG A 1 107 ? 2.594 -0.331 5.760 1.00 83.94 107 ARG A C 1
ATOM 817 O O . ARG A 1 107 ? 2.002 -0.548 6.808 1.00 83.94 107 ARG A O 1
ATOM 824 N N . ARG A 1 108 ? 3.563 0.580 5.656 1.00 84.75 108 ARG A N 1
ATOM 825 C CA . ARG A 1 108 ? 4.005 1.393 6.793 1.00 84.75 108 ARG A CA 1
ATOM 826 C C . ARG A 1 108 ? 2.887 2.287 7.331 1.00 84.75 108 ARG A C 1
ATOM 828 O O . ARG A 1 108 ? 2.646 2.272 8.529 1.00 84.75 108 ARG A O 1
ATOM 835 N N . ILE A 1 109 ? 2.178 2.988 6.444 1.00 84.38 109 ILE A N 1
ATOM 836 C CA . ILE A 1 109 ? 1.040 3.840 6.831 1.00 84.38 109 ILE A CA 1
ATOM 837 C C . ILE A 1 109 ? -0.081 3.015 7.475 1.00 84.38 109 ILE A C 1
ATOM 839 O O . ILE A 1 109 ? -0.668 3.441 8.463 1.00 84.38 109 ILE A O 1
ATOM 843 N N . ALA A 1 110 ? -0.364 1.819 6.948 1.00 85.44 110 ALA A N 1
ATOM 844 C CA . ALA A 1 110 ? -1.336 0.920 7.570 1.00 85.44 110 ALA A CA 1
ATOM 845 C C . ALA A 1 110 ? -0.911 0.489 8.982 1.00 85.44 110 ALA A C 1
ATOM 847 O O . ALA A 1 110 ? -1.741 0.475 9.884 1.00 85.44 110 ALA A O 1
ATOM 848 N N . GLY A 1 111 ? 0.375 0.200 9.194 1.00 86.56 111 GLY A N 1
ATOM 849 C CA . GLY A 1 111 ? 0.903 -0.143 10.515 1.00 86.56 111 GLY A CA 1
ATOM 850 C C . GLY A 1 111 ? 0.784 0.993 11.536 1.00 86.56 111 GLY A C 1
ATOM 851 O O . GLY A 1 111 ? 0.361 0.745 12.661 1.00 86.56 111 GLY A O 1
ATOM 852 N N . GLU A 1 112 ? 1.111 2.228 11.140 1.00 87.81 112 GLU A N 1
ATOM 853 C CA . GLU A 1 112 ? 0.991 3.418 12.002 1.00 87.81 112 GLU A CA 1
ATOM 854 C C . GLU A 1 112 ? -0.469 3.638 12.440 1.00 87.81 112 GLU A C 1
ATOM 856 O O . GLU A 1 112 ? -0.748 3.761 13.632 1.00 87.81 112 GLU A O 1
ATOM 861 N N . MET A 1 113 ? -1.417 3.542 11.503 1.00 91.06 113 MET A N 1
ATOM 862 C CA . MET A 1 113 ? -2.851 3.635 11.790 1.00 91.06 113 MET A CA 1
ATOM 863 C C . MET A 1 113 ? -3.329 2.550 12.765 1.00 91.06 113 MET A C 1
ATOM 865 O O . MET A 1 113 ? -4.017 2.850 13.742 1.00 91.06 113 MET A O 1
ATOM 869 N N . LEU A 1 114 ? -2.961 1.285 12.529 1.00 91.44 114 LEU A N 1
ATOM 870 C CA . LEU A 1 114 ? -3.357 0.184 13.409 1.00 91.44 114 LEU A CA 1
ATOM 871 C C . LEU A 1 114 ? -2.808 0.375 14.828 1.00 91.44 114 LEU A C 1
ATOM 873 O O . LEU A 1 114 ? -3.528 0.120 15.792 1.00 91.44 114 LEU A O 1
ATOM 877 N N . GLN A 1 115 ? -1.575 0.869 14.969 1.00 91.06 115 GLN A N 1
ATOM 878 C CA . GLN A 1 115 ? -0.995 1.172 16.276 1.00 91.06 115 GLN A CA 1
ATOM 879 C C . GLN A 1 115 ? -1.794 2.254 17.017 1.00 91.06 115 GLN A C 1
ATOM 881 O O . GLN A 1 115 ? -2.162 2.046 18.172 1.00 91.06 115 GLN A O 1
ATOM 886 N N . GLU A 1 116 ? -2.125 3.366 16.358 1.00 93.12 116 GLU A N 1
ATOM 887 C CA . GLU A 1 116 ? -2.944 4.430 16.956 1.00 93.12 116 GLU A CA 1
ATOM 888 C C . GLU A 1 116 ? -4.341 3.925 17.361 1.00 93.12 116 GLU A C 1
ATOM 890 O O . GLU A 1 116 ? -4.849 4.259 18.432 1.00 93.12 116 GLU A O 1
ATOM 895 N N . ALA A 1 117 ? -4.966 3.061 16.553 1.00 93.44 117 ALA A N 1
ATOM 896 C CA . ALA A 1 117 ? -6.235 2.438 16.929 1.00 93.44 117 ALA A CA 1
ATOM 897 C C . ALA A 1 117 ? -6.099 1.503 18.139 1.00 93.44 117 ALA A C 1
ATOM 899 O O . ALA A 1 117 ? -6.972 1.507 19.008 1.00 93.44 117 ALA A O 1
ATOM 900 N N . ALA A 1 118 ? -5.010 0.735 18.235 1.00 93.50 118 ALA A N 1
ATOM 901 C CA . ALA A 1 118 ? -4.741 -0.093 19.409 1.00 93.50 118 ALA A CA 1
ATOM 902 C C . ALA A 1 118 ? -4.577 0.746 20.684 1.00 93.50 118 ALA A C 1
ATOM 904 O O . ALA A 1 118 ? -5.061 0.338 21.738 1.00 93.50 118 ALA A O 1
ATOM 905 N N . GLU A 1 119 ? -3.973 1.933 20.599 1.00 94.69 119 GLU A N 1
ATOM 906 C CA . GLU A 1 119 ? -3.897 2.870 21.727 1.00 94.69 119 GLU A CA 1
ATOM 907 C C . GLU A 1 119 ? -5.289 3.358 22.155 1.00 94.69 119 GLU A C 1
ATOM 909 O O . GLU A 1 119 ? -5.605 3.347 23.348 1.00 94.69 119 GLU A O 1
ATOM 914 N N . VAL A 1 120 ? -6.164 3.697 21.197 1.00 96.38 120 VAL A N 1
ATOM 915 C CA . VAL A 1 120 ? -7.568 4.049 21.480 1.00 96.38 120 VAL A CA 1
ATOM 916 C C . VAL A 1 120 ? -8.298 2.896 22.176 1.00 96.38 120 VAL A C 1
ATOM 918 O O . VAL A 1 120 ? -9.024 3.125 23.149 1.00 96.38 120 VAL A O 1
ATOM 921 N N . PHE A 1 121 ? -8.102 1.655 21.722 1.00 95.94 121 PHE A N 1
ATOM 922 C CA . PHE A 1 121 ? -8.733 0.483 22.334 1.00 95.94 121 PHE A CA 1
ATOM 923 C C . PHE A 1 121 ? -8.215 0.200 23.741 1.00 95.94 121 PHE A C 1
ATOM 925 O O . PHE A 1 121 ? -9.021 -0.030 24.642 1.00 95.94 121 PHE A O 1
ATOM 932 N N . ALA A 1 122 ? -6.899 0.259 23.944 1.00 94.94 122 ALA A N 1
ATOM 933 C CA . ALA A 1 122 ? -6.277 0.052 25.246 1.00 94.94 122 ALA A CA 1
ATOM 934 C C . ALA A 1 122 ? -6.755 1.095 26.264 1.00 94.94 122 ALA A C 1
ATOM 936 O O . ALA A 1 122 ? -7.178 0.736 27.362 1.00 94.94 122 ALA A O 1
ATOM 937 N N . TYR A 1 123 ? -6.777 2.370 25.868 1.00 96.81 123 TYR A N 1
ATOM 938 C CA . TYR A 1 123 ? -7.282 3.454 26.706 1.00 96.81 123 TYR A CA 1
ATOM 939 C C . TYR A 1 123 ? -8.760 3.255 27.065 1.00 96.81 123 TYR A C 1
ATOM 941 O O . TYR A 1 123 ? -9.153 3.357 28.224 1.00 96.81 123 TYR A O 1
ATOM 949 N N . THR A 1 124 ? -9.588 2.888 26.086 1.00 96.94 124 THR A N 1
ATOM 950 C CA . THR A 1 124 ? -11.014 2.612 26.320 1.00 96.94 124 THR A CA 1
ATOM 951 C C . THR A 1 124 ? -11.210 1.432 27.276 1.00 96.94 124 THR A C 1
ATOM 953 O O . THR A 1 124 ? -12.065 1.489 28.160 1.00 96.94 124 THR A O 1
ATOM 956 N N . ALA A 1 125 ? -10.415 0.368 27.133 1.00 96.31 125 ALA A N 1
ATOM 957 C CA . ALA A 1 125 ? -10.475 -0.794 28.014 1.00 96.31 125 ALA A CA 1
ATOM 958 C C . ALA A 1 125 ? -10.097 -0.430 29.459 1.00 96.31 125 ALA A C 1
ATOM 960 O O . ALA A 1 125 ? -10.751 -0.902 30.391 1.00 96.31 125 ALA A O 1
ATOM 961 N N . GLU A 1 126 ? -9.104 0.445 29.641 1.00 96.12 126 GLU A N 1
ATOM 962 C CA . GLU A 1 126 ? -8.695 0.971 30.946 1.00 96.12 126 GLU A CA 1
ATOM 963 C C . GLU A 1 126 ? -9.818 1.775 31.613 1.00 96.12 126 GLU A C 1
ATOM 965 O O . GLU A 1 126 ? -10.178 1.477 32.752 1.00 96.12 126 GLU A O 1
ATOM 970 N N . LEU A 1 127 ? -10.432 2.724 30.897 1.00 97.00 127 LEU A N 1
ATOM 971 C CA . LEU A 1 127 ? -11.558 3.512 31.419 1.00 97.00 127 LEU A CA 1
ATOM 972 C C . LEU A 1 127 ? -12.746 2.618 31.801 1.00 97.00 127 LEU A C 1
ATOM 974 O O . LEU A 1 127 ? -13.337 2.764 32.873 1.00 97.00 127 LEU A O 1
ATOM 978 N N . LEU A 1 128 ? -13.073 1.630 30.958 1.00 95.56 128 LEU A N 1
ATOM 979 C CA . LEU A 1 128 ? -14.102 0.648 31.292 1.00 95.56 128 LEU A CA 1
ATOM 980 C C . LEU A 1 128 ? -13.721 -0.144 32.543 1.00 95.56 128 LEU A C 1
ATOM 982 O O . LEU A 1 128 ? -14.573 -0.352 33.397 1.00 95.56 128 LEU A O 1
ATOM 986 N N . ALA A 1 129 ? -12.471 -0.583 32.691 1.00 94.50 129 ALA A N 1
ATOM 987 C CA . ALA A 1 129 ? -12.027 -1.325 33.873 1.00 94.50 129 ALA A CA 1
ATOM 988 C C . ALA A 1 129 ? -12.035 -0.473 35.153 1.00 94.50 129 ALA A C 1
ATOM 990 O O . ALA A 1 129 ? -12.313 -1.001 36.231 1.00 94.50 129 ALA A O 1
ATOM 991 N N . ALA A 1 130 ? -11.795 0.835 35.035 1.00 95.31 130 ALA A N 1
ATOM 992 C CA . ALA A 1 130 ? -11.885 1.796 36.132 1.00 95.31 130 ALA A CA 1
ATOM 993 C C . ALA A 1 130 ? -13.332 2.067 36.589 1.00 95.31 130 ALA A C 1
ATOM 995 O O . ALA A 1 130 ? -13.541 2.626 37.667 1.00 95.31 130 ALA A O 1
ATOM 996 N N . GLY A 1 131 ? -14.327 1.625 35.813 1.00 91.81 131 GLY A N 1
ATOM 997 C CA . GLY A 1 131 ? -15.744 1.795 36.125 1.00 91.81 131 GLY A CA 1
ATOM 998 C C . GLY A 1 131 ? -16.337 3.115 35.631 1.00 91.81 131 GLY A C 1
ATOM 999 O O . GLY A 1 131 ? -17.373 3.531 36.151 1.00 91.81 131 GLY A O 1
ATOM 1000 N N . ASP A 1 132 ? -15.711 3.764 34.643 1.00 94.38 132 ASP A N 1
ATOM 1001 C CA . ASP A 1 132 ? -16.286 4.942 33.994 1.00 94.38 132 ASP A CA 1
ATOM 1002 C C . ASP A 1 132 ? -17.585 4.610 33.240 1.00 94.38 132 ASP A C 1
ATOM 1004 O O . ASP A 1 132 ? -17.914 3.453 32.963 1.00 94.38 132 ASP A O 1
ATOM 1008 N N . SER A 1 133 ? -18.335 5.658 32.888 1.00 94.06 133 SER A N 1
ATOM 1009 C CA . SER A 1 133 ? -19.594 5.568 32.140 1.00 94.06 133 SER A CA 1
ATOM 1010 C C . SER A 1 133 ? -19.439 4.717 30.875 1.00 94.06 133 SER A C 1
ATOM 1012 O O . SER A 1 133 ? -18.854 5.150 29.885 1.00 94.06 133 SER A O 1
ATOM 1014 N N . ILE A 1 134 ? -20.015 3.507 30.879 1.00 94.06 134 ILE A N 1
ATOM 1015 C CA . ILE A 1 134 ? -19.839 2.520 29.798 1.00 94.06 134 ILE A CA 1
ATOM 1016 C C . ILE A 1 134 ? -20.237 3.114 28.445 1.00 94.06 134 ILE A C 1
ATOM 1018 O O . ILE A 1 134 ? -19.515 2.989 27.458 1.00 94.06 134 ILE A O 1
ATOM 1022 N N . ARG A 1 135 ? -21.391 3.789 28.396 1.00 94.75 135 ARG A N 1
ATOM 1023 C CA . ARG A 1 135 ? -21.922 4.357 27.153 1.00 94.75 135 ARG A CA 1
ATOM 1024 C C . ARG A 1 135 ? -21.039 5.480 26.621 1.00 94.75 135 ARG A C 1
ATOM 1026 O O . ARG A 1 135 ? -20.768 5.518 25.425 1.00 94.75 135 ARG A O 1
ATOM 1033 N N . GLU A 1 136 ? -2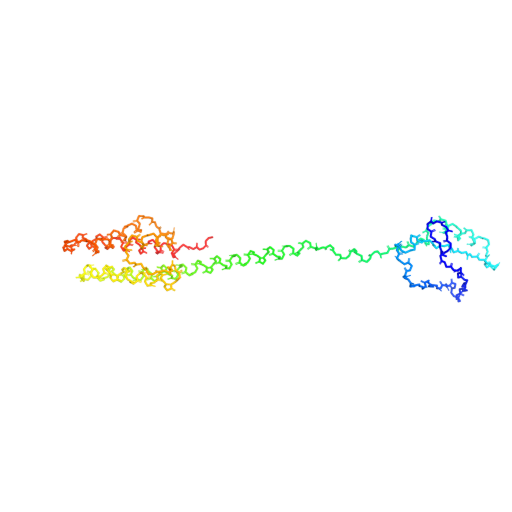0.624 6.387 27.499 1.00 93.88 136 GLU A N 1
ATOM 1034 C CA . GLU A 1 136 ? -19.803 7.542 27.131 1.00 93.88 136 GLU A CA 1
ATOM 1035 C C . GLU A 1 136 ? -18.412 7.101 26.679 1.00 93.88 136 GLU A C 1
ATOM 1037 O O . GLU A 1 136 ? -17.955 7.509 25.616 1.00 93.88 136 GLU A O 1
ATOM 1042 N N . THR A 1 137 ? -17.791 6.180 27.413 1.00 96.12 137 THR A N 1
ATOM 1043 C CA . THR A 1 137 ? -16.487 5.601 27.081 1.00 96.12 137 THR A CA 1
ATOM 1044 C C . THR A 1 137 ? -16.501 4.898 25.721 1.00 96.12 137 THR A C 1
ATOM 1046 O O . THR A 1 137 ? -15.627 5.151 24.892 1.00 96.12 137 THR A O 1
ATOM 1049 N N . ILE A 1 138 ? -17.521 4.080 25.430 1.00 95.12 138 ILE A N 1
ATOM 1050 C CA . ILE A 1 138 ? -17.659 3.426 24.116 1.00 95.12 138 ILE A CA 1
ATOM 1051 C C . ILE A 1 138 ? -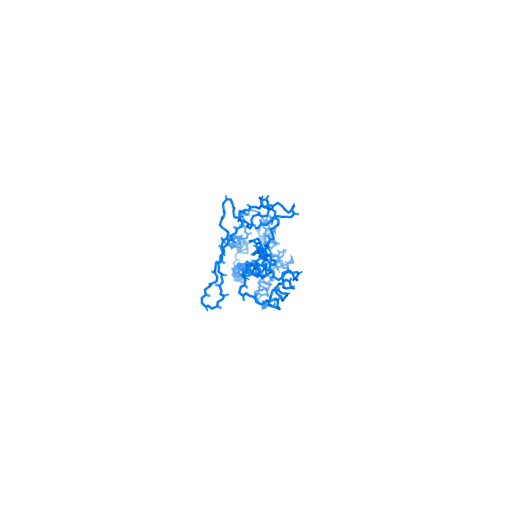17.895 4.455 22.999 1.00 95.12 138 ILE A C 1
ATOM 1053 O O . ILE A 1 138 ? -17.342 4.322 21.906 1.00 95.12 138 ILE A O 1
ATOM 1057 N N . PHE A 1 139 ? -18.701 5.490 23.248 1.00 92.19 139 PHE A N 1
ATOM 1058 C CA . PHE A 1 139 ? -18.954 6.527 22.248 1.00 92.19 139 PHE A CA 1
ATOM 1059 C C . PHE A 1 139 ? -17.697 7.359 21.948 1.00 92.19 139 PHE A C 1
ATOM 1061 O O . PHE A 1 139 ? -17.396 7.618 20.783 1.00 92.19 139 PHE A O 1
ATOM 1068 N N . ASN A 1 140 ? -16.913 7.696 22.973 1.00 93.94 140 ASN A N 1
ATOM 1069 C CA . ASN A 1 140 ? -15.627 8.375 22.814 1.00 93.94 140 ASN A CA 1
ATOM 1070 C C . ASN A 1 140 ? -14.622 7.498 22.054 1.00 93.94 140 ASN A C 1
ATOM 1072 O O . ASN A 1 140 ? -13.931 7.990 21.163 1.00 93.94 140 ASN A O 1
ATOM 1076 N N . CYS A 1 141 ? -14.587 6.188 22.328 1.00 94.94 141 CYS A N 1
ATOM 1077 C CA . CYS A 1 141 ? -13.801 5.231 21.546 1.00 94.94 141 CYS A CA 1
ATOM 1078 C C . CYS A 1 141 ? -14.164 5.279 20.058 1.00 94.94 141 CYS A C 1
ATOM 1080 O O . CYS A 1 141 ? -13.272 5.348 19.215 1.00 94.94 141 CYS A O 1
ATOM 1082 N N . TYR A 1 142 ? -15.459 5.274 19.728 1.00 92.81 142 TYR A N 1
ATOM 1083 C CA . TYR A 1 142 ? -15.934 5.373 18.345 1.00 92.81 142 TYR A CA 1
ATOM 1084 C C . TYR A 1 142 ? -15.447 6.662 17.663 1.00 92.81 142 TYR A C 1
ATOM 1086 O O . TYR A 1 142 ? -14.912 6.613 16.554 1.00 92.81 142 TYR A O 1
ATOM 1094 N N . GLN A 1 143 ? -15.589 7.814 18.326 1.00 91.12 143 GLN A N 1
ATOM 1095 C CA . GLN A 1 143 ? -15.175 9.107 17.769 1.00 91.12 143 GLN A CA 1
ATOM 1096 C C . GLN A 1 143 ? -13.657 9.198 17.565 1.00 91.12 143 GLN A C 1
ATOM 1098 O O . GLN A 1 143 ? -13.195 9.648 16.511 1.00 91.12 143 GLN A O 1
ATOM 1103 N N . ASN A 1 144 ? -12.882 8.730 18.544 1.00 93.88 144 ASN A N 1
ATOM 1104 C CA . ASN A 1 144 ? -11.424 8.705 18.461 1.00 93.88 144 ASN A CA 1
ATOM 1105 C C . ASN A 1 144 ? -10.953 7.772 17.342 1.00 93.88 144 ASN A C 1
ATOM 1107 O O . ASN A 1 144 ? -10.097 8.148 16.547 1.00 93.88 144 ASN A O 1
ATOM 1111 N N . LEU A 1 145 ? -11.570 6.597 17.206 1.00 92.25 145 LEU A N 1
ATOM 1112 C CA . LEU A 1 145 ? -11.246 5.652 16.143 1.00 92.25 145 LEU A CA 1
ATOM 1113 C C . LEU A 1 145 ? -11.564 6.210 14.750 1.00 92.25 145 LEU A C 1
ATOM 1115 O O . LEU A 1 145 ? -10.746 6.089 13.838 1.00 92.25 145 LEU A O 1
ATOM 1119 N N . CYS A 1 146 ? -12.713 6.873 14.582 1.00 89.25 146 CYS A N 1
ATOM 1120 C CA . CYS A 1 146 ? -13.037 7.576 13.337 1.00 89.25 146 CYS A CA 1
ATOM 1121 C C . CYS A 1 146 ? -11.983 8.641 13.006 1.00 89.25 146 CYS A C 1
ATOM 1123 O O . CYS A 1 146 ? -11.559 8.749 11.857 1.00 89.25 146 CYS A O 1
ATOM 1125 N N . THR A 1 147 ? -11.527 9.385 14.016 1.00 90.62 147 THR A N 1
ATOM 1126 C CA . THR A 1 147 ? -10.494 10.417 13.862 1.00 90.62 147 THR A CA 1
ATOM 1127 C C . THR A 1 147 ? -9.166 9.814 13.401 1.00 90.62 147 THR A C 1
ATOM 1129 O O . THR A 1 147 ? -8.607 10.282 12.411 1.00 90.62 147 THR A O 1
ATOM 1132 N N . VAL A 1 148 ? -8.701 8.739 14.046 1.00 91.44 148 VAL A N 1
ATOM 1133 C CA . VAL A 1 148 ? -7.475 8.011 13.661 1.00 91.44 148 VAL A CA 1
ATOM 1134 C C . VAL A 1 148 ? -7.557 7.540 12.207 1.00 91.44 148 VAL A C 1
ATOM 1136 O O . VAL A 1 148 ? -6.658 7.785 11.400 1.00 91.44 148 VAL A O 1
ATOM 1139 N N . LEU A 1 149 ? -8.668 6.909 11.832 1.00 88.81 149 LEU A N 1
ATOM 1140 C CA . LEU A 1 149 ? -8.880 6.399 10.480 1.00 88.81 149 LEU A CA 1
ATOM 1141 C C . LEU A 1 149 ? -8.915 7.519 9.417 1.00 88.81 149 LEU A C 1
ATOM 1143 O O . LEU A 1 149 ? -8.415 7.335 8.303 1.00 88.81 149 LEU A O 1
ATOM 1147 N N . GLN A 1 150 ? -9.476 8.687 9.739 1.00 87.81 150 GLN A N 1
ATOM 1148 C CA . GLN A 1 150 ? -9.476 9.855 8.851 1.00 87.81 150 GLN A CA 1
ATOM 1149 C C . GLN A 1 150 ? -8.084 10.479 8.707 1.00 87.81 150 GLN A C 1
ATOM 1151 O O . GLN A 1 150 ? -7.650 10.743 7.585 1.00 87.81 150 GLN A O 1
ATOM 1156 N N . GLN A 1 151 ? -7.369 10.683 9.817 1.00 89.62 151 GLN A N 1
ATOM 1157 C CA . GLN A 1 151 ? -6.032 11.289 9.826 1.00 89.62 151 GLN A CA 1
ATOM 1158 C C . GLN A 1 151 ? -5.021 10.469 9.019 1.00 89.62 151 GLN A C 1
ATOM 1160 O O . GLN A 1 151 ? -4.203 11.034 8.294 1.00 89.62 151 GLN A O 1
ATOM 1165 N N . ASN A 1 152 ? -5.146 9.144 9.063 1.00 86.81 152 ASN A N 1
ATOM 1166 C CA . ASN A 1 152 ? -4.292 8.224 8.318 1.00 86.81 152 ASN A CA 1
ATOM 1167 C C . ASN A 1 152 ? -4.748 7.990 6.858 1.00 86.81 152 ASN A C 1
ATOM 1169 O O . ASN A 1 152 ? -4.161 7.183 6.139 1.00 86.81 152 ASN A O 1
ATOM 1173 N N . GLY A 1 153 ? -5.790 8.689 6.386 1.00 85.69 153 GLY A N 1
ATOM 1174 C CA . GLY A 1 153 ? -6.249 8.636 4.993 1.00 85.69 153 GLY A CA 1
ATOM 1175 C C . GLY A 1 153 ? -7.046 7.382 4.612 1.00 85.69 153 GLY A C 1
ATOM 1176 O O . GLY A 1 153 ? -7.272 7.139 3.423 1.00 85.69 153 GLY A O 1
ATOM 1177 N N . PHE A 1 154 ? -7.496 6.597 5.595 1.00 83.88 154 PHE A N 1
ATOM 1178 C CA . PHE A 1 154 ? -8.316 5.401 5.375 1.00 83.88 154 PHE A CA 1
ATOM 1179 C C . PHE A 1 154 ? -9.800 5.725 5.181 1.00 83.88 154 PHE A C 1
ATOM 1181 O O . PHE A 1 154 ? -10.541 4.912 4.631 1.00 83.88 154 PHE A O 1
ATOM 1188 N N . LEU A 1 155 ? -10.229 6.935 5.552 1.00 81.31 155 LEU A N 1
ATOM 1189 C CA . LEU A 1 155 ? -11.600 7.415 5.395 1.00 81.31 155 LEU A CA 1
ATOM 1190 C C . LEU A 1 155 ? -11.656 8.707 4.576 1.00 81.31 155 LEU A C 1
ATOM 1192 O O . LEU A 1 155 ? -10.856 9.617 4.767 1.00 81.31 155 LEU A O 1
ATOM 1196 N N . ARG A 1 156 ? -12.630 8.797 3.658 1.00 70.00 156 ARG A N 1
ATOM 1197 C CA . ARG A 1 156 ? -12.839 9.972 2.781 1.00 70.00 156 ARG A CA 1
ATOM 1198 C C . ARG A 1 156 ? -13.970 10.903 3.226 1.00 70.00 156 ARG A C 1
ATOM 1200 O O . ARG A 1 156 ? -14.099 11.988 2.668 1.00 70.00 156 ARG A O 1
ATOM 1207 N N . ARG A 1 157 ? -14.844 10.451 4.128 1.00 73.31 157 ARG A N 1
ATOM 1208 C CA . ARG A 1 157 ? -16.038 11.176 4.592 1.00 73.31 157 ARG A CA 1
ATOM 1209 C C . ARG A 1 157 ? -16.233 10.950 6.088 1.00 73.31 157 ARG A C 1
ATOM 1211 O O . ARG A 1 157 ? -15.688 9.997 6.644 1.00 73.31 157 ARG A O 1
ATOM 1218 N N . ASP A 1 158 ? -17.021 11.823 6.699 1.00 70.50 158 ASP A N 1
ATOM 1219 C CA . ASP A 1 158 ? -17.501 11.663 8.068 1.00 70.50 158 ASP A CA 1
ATOM 1220 C C . ASP A 1 158 ? -18.587 10.583 8.117 1.00 70.50 158 ASP A C 1
ATOM 1222 O O . ASP A 1 158 ? -19.457 10.535 7.243 1.00 70.50 158 ASP A O 1
ATOM 1226 N N . PHE A 1 159 ? -18.515 9.707 9.120 1.00 68.12 159 PHE A N 1
ATOM 1227 C CA . PHE A 1 159 ? -19.473 8.623 9.327 1.00 68.12 159 PHE A CA 1
ATOM 1228 C C . PHE A 1 159 ? -20.471 9.021 10.399 1.00 68.12 159 PHE A C 1
ATOM 1230 O O . PHE A 1 159 ? -20.113 9.222 11.563 1.00 68.12 159 PHE A O 1
ATOM 1237 N N . GLU A 1 160 ? -21.735 9.128 10.003 1.00 61.12 160 GLU A N 1
ATOM 1238 C CA . GLU A 1 160 ? -22.792 9.530 10.919 1.00 61.12 160 GLU A CA 1
ATOM 1239 C C . GLU A 1 160 ? -23.364 8.319 11.663 1.00 61.12 160 GLU A C 1
ATOM 1241 O O . GLU A 1 160 ? -23.763 8.455 12.823 1.00 61.12 160 GLU A O 1
ATOM 1246 N N . THR A 1 161 ? -23.369 7.127 11.047 1.00 75.69 161 THR A N 1
ATOM 1247 C CA . THR A 1 161 ? -23.966 5.901 11.610 1.00 75.69 161 THR A CA 1
ATOM 1248 C C . THR A 1 161 ? -22.981 4.730 11.735 1.00 75.69 161 THR A C 1
ATOM 1250 O O . THR A 1 161 ? -22.043 4.595 10.953 1.00 75.69 161 THR A O 1
ATOM 1253 N N . VAL A 1 162 ? -23.239 3.831 12.699 1.00 77.06 162 VAL A N 1
ATOM 1254 C CA . VAL A 1 162 ? -22.407 2.632 12.952 1.00 77.06 162 VAL A CA 1
ATOM 1255 C C . VAL A 1 162 ? -22.360 1.711 11.728 1.00 77.06 162 VAL A C 1
ATOM 1257 O O . VAL A 1 162 ? -21.318 1.156 11.408 1.00 77.06 162 VAL A O 1
ATOM 1260 N N . ARG A 1 163 ? -23.464 1.614 10.980 1.00 80.94 163 ARG A N 1
ATOM 1261 C CA . ARG A 1 163 ? -23.556 0.744 9.801 1.00 80.94 163 ARG A CA 1
ATOM 1262 C C . ARG A 1 163 ? -22.707 1.230 8.624 1.00 80.94 163 ARG A C 1
ATOM 1264 O O . ARG A 1 163 ? -22.189 0.421 7.861 1.00 80.94 163 ARG A O 1
ATOM 1271 N N . GLU A 1 164 ? -22.571 2.545 8.456 1.00 81.94 164 GLU A N 1
ATOM 1272 C CA . GLU A 1 164 ? -21.662 3.110 7.452 1.00 81.94 164 GLU A CA 1
ATOM 1273 C C . GLU A 1 164 ? -20.201 2.918 7.878 1.00 81.94 164 GLU A C 1
ATOM 1275 O O . GLU A 1 164 ? -19.355 2.590 7.045 1.00 81.94 164 GLU A O 1
ATOM 1280 N N . PHE A 1 165 ? -19.925 3.078 9.175 1.00 84.25 165 PHE A N 1
ATOM 1281 C CA . PHE A 1 165 ? -18.608 2.848 9.758 1.00 84.25 165 PHE A CA 1
ATOM 1282 C C . PHE A 1 165 ? -18.145 1.394 9.590 1.00 84.25 165 PHE A C 1
ATOM 1284 O O . PHE A 1 165 ? -17.026 1.170 9.145 1.00 84.25 165 PHE A O 1
ATOM 1291 N N . GLU A 1 166 ? -19.016 0.417 9.843 1.00 87.25 166 GLU A N 1
ATOM 1292 C CA . GLU A 1 166 ? -18.737 -1.019 9.712 1.00 87.25 166 GLU A CA 1
ATOM 1293 C C . GLU A 1 166 ? -18.190 -1.400 8.319 1.00 87.25 166 GLU A C 1
ATOM 1295 O O . GLU A 1 166 ? -17.232 -2.165 8.179 1.00 87.25 166 GLU A O 1
ATOM 1300 N N . VAL A 1 167 ? -18.775 -0.853 7.249 1.00 85.50 167 VAL A N 1
ATOM 1301 C CA . VAL A 1 167 ? -18.289 -1.110 5.882 1.00 85.50 167 VAL A CA 1
ATOM 1302 C C . VAL A 1 167 ? -16.910 -0.487 5.675 1.00 85.50 167 VAL A C 1
ATOM 1304 O O . VAL A 1 167 ? -16.051 -1.070 5.011 1.00 85.50 167 VAL A O 1
ATOM 1307 N N . ALA A 1 168 ? -16.693 0.697 6.238 1.00 84.81 168 ALA A N 1
ATOM 1308 C CA . ALA A 1 168 ? -15.462 1.440 6.061 1.00 84.81 168 ALA A CA 1
ATOM 1309 C C . ALA A 1 168 ? -14.300 0.864 6.880 1.00 84.81 168 ALA A C 1
ATOM 1311 O O . ALA A 1 168 ? -13.192 0.767 6.358 1.00 84.81 168 ALA A O 1
ATOM 1312 N N . ILE A 1 169 ? -14.542 0.409 8.113 1.00 87.38 169 ILE A N 1
ATOM 1313 C CA . ILE A 1 169 ? -13.505 -0.205 8.946 1.00 87.38 169 ILE A CA 1
ATOM 1314 C C . ILE A 1 169 ? -13.028 -1.538 8.362 1.00 87.38 169 ILE A C 1
ATOM 1316 O O . ILE A 1 169 ? -11.827 -1.787 8.356 1.00 87.38 169 ILE A O 1
ATOM 1320 N N . ARG A 1 170 ? -13.914 -2.339 7.750 1.00 89.75 170 ARG A N 1
ATOM 1321 C CA . ARG A 1 170 ? -13.511 -3.553 7.009 1.00 89.75 170 ARG A CA 1
ATOM 1322 C C . ARG A 1 170 ? -12.621 -3.252 5.808 1.00 89.75 170 ARG A C 1
ATOM 1324 O O . ARG A 1 170 ? -11.723 -4.023 5.487 1.00 89.75 170 ARG A O 1
ATOM 1331 N N . GLN A 1 171 ? -12.854 -2.127 5.133 1.00 86.44 171 GLN A N 1
ATOM 1332 C CA . GLN A 1 171 ? -11.983 -1.681 4.042 1.00 86.44 171 GLN A CA 1
ATOM 1333 C C . GLN A 1 171 ? -10.657 -1.120 4.559 1.00 86.44 171 GLN A C 1
ATOM 1335 O O . GLN A 1 171 ? -9.632 -1.270 3.893 1.00 86.44 171 GLN A O 1
ATOM 1340 N N . ALA A 1 172 ? -10.679 -0.465 5.719 1.00 85.75 172 ALA A N 1
ATOM 1341 C CA . ALA A 1 172 ? -9.502 0.137 6.323 1.00 85.75 172 ALA A CA 1
ATOM 1342 C C . ALA A 1 172 ? -8.570 -0.892 6.976 1.00 85.75 172 ALA A C 1
ATOM 1344 O O . ALA A 1 172 ? -7.355 -0.734 6.913 1.00 85.75 172 ALA A O 1
ATOM 1345 N N . MET A 1 173 ? -9.132 -1.956 7.555 1.00 87.19 173 MET A N 1
ATOM 1346 C CA . MET A 1 173 ? -8.415 -2.990 8.302 1.00 87.19 173 MET A CA 1
ATOM 1347 C C . MET A 1 173 ? -8.645 -4.390 7.705 1.00 87.19 173 MET A C 1
ATOM 1349 O O . MET A 1 173 ? -9.163 -5.271 8.388 1.00 87.19 173 MET A O 1
ATOM 1353 N N . PRO A 1 174 ? -8.257 -4.643 6.441 1.00 87.06 174 PRO A N 1
ATOM 1354 C CA . PRO A 1 174 ? -8.539 -5.916 5.770 1.00 87.06 174 PRO A CA 1
ATOM 1355 C C . PRO A 1 174 ? -7.793 -7.119 6.372 1.00 87.06 174 PRO A C 1
ATOM 1357 O O . PRO A 1 174 ? -8.075 -8.258 6.014 1.00 87.06 174 PRO A O 1
ATOM 1360 N N . GLU A 1 175 ? -6.803 -6.872 7.231 1.00 88.25 175 GLU A N 1
ATOM 1361 C CA . GLU A 1 175 ? -6.001 -7.902 7.900 1.00 88.25 175 GLU A CA 1
ATOM 1362 C C . GLU A 1 175 ? -6.607 -8.349 9.244 1.00 88.25 175 GLU A C 1
ATOM 1364 O O . GLU A 1 175 ? -6.192 -9.376 9.778 1.00 88.25 175 GLU A O 1
ATOM 1369 N N . ILE A 1 176 ? -7.586 -7.606 9.774 1.00 91.31 176 ILE A N 1
ATOM 1370 C CA . ILE A 1 176 ? -8.323 -7.945 10.999 1.00 91.31 176 ILE A CA 1
ATOM 1371 C C . ILE A 1 176 ? -9.463 -8.908 10.651 1.00 91.31 176 ILE A C 1
ATOM 1373 O O . ILE A 1 176 ? -10.091 -8.799 9.597 1.00 91.31 176 ILE A O 1
ATOM 1377 N N . SER A 1 177 ? -9.745 -9.858 11.540 1.00 93.88 177 SER A N 1
ATOM 1378 C CA . SER A 1 177 ? -10.808 -10.837 11.352 1.00 93.88 177 SER A CA 1
ATOM 1379 C C . SER A 1 177 ? -12.201 -10.200 11.387 1.00 93.88 177 SER A C 1
ATOM 1381 O O . SER A 1 177 ? -12.488 -9.288 12.170 1.00 93.88 177 SER A O 1
ATOM 1383 N N . ASP A 1 178 ? -13.115 -10.741 10.576 1.00 91.88 178 ASP A N 1
ATOM 1384 C CA . ASP A 1 178 ? -14.521 -10.318 10.581 1.00 91.88 178 ASP A CA 1
ATOM 1385 C C . ASP A 1 178 ? -15.173 -10.496 11.964 1.00 91.88 178 ASP A C 1
ATOM 1387 O O . ASP A 1 178 ? -16.029 -9.698 12.348 1.00 91.88 178 ASP A O 1
ATOM 1391 N N . ASP A 1 179 ? -14.740 -11.496 12.737 1.00 92.81 179 ASP A N 1
ATOM 1392 C CA . ASP A 1 179 ? -15.234 -11.759 14.091 1.00 92.81 179 ASP A CA 1
ATOM 1393 C C . ASP A 1 179 ? -14.821 -10.663 15.084 1.00 92.81 179 ASP A C 1
ATOM 1395 O O . ASP A 1 179 ? -15.596 -10.311 15.979 1.00 92.81 179 ASP A O 1
ATOM 1399 N N . ALA A 1 180 ? -13.606 -10.121 14.962 1.00 93.50 180 ALA A N 1
ATOM 1400 C CA . ALA A 1 180 ? -13.139 -9.020 15.800 1.00 93.50 180 ALA A CA 1
ATOM 1401 C C . ALA A 1 180 ? -13.822 -7.700 15.427 1.00 93.50 180 ALA A C 1
ATOM 1403 O O . ALA A 1 180 ? -14.304 -6.988 16.313 1.00 93.50 180 ALA A O 1
ATOM 1404 N N . LEU A 1 181 ? -13.961 -7.427 14.126 1.00 93.19 181 LEU A N 1
ATOM 1405 C CA . LEU A 1 181 ? -14.683 -6.251 13.636 1.00 93.19 181 LEU A CA 1
ATOM 1406 C C . LEU A 1 181 ? -16.159 -6.294 14.044 1.00 93.19 181 LEU A C 1
ATOM 1408 O O . LEU A 1 181 ? -16.669 -5.325 14.598 1.00 93.19 181 LEU A O 1
ATOM 1412 N N . SER A 1 182 ? -16.819 -7.447 13.897 1.00 92.81 182 SER A N 1
ATOM 1413 C CA . SER A 1 182 ? -18.205 -7.618 14.339 1.00 92.81 182 SER A CA 1
ATOM 1414 C C . SER A 1 182 ? -18.364 -7.422 15.851 1.00 92.81 182 SER A C 1
ATOM 1416 O O . SER A 1 182 ? -19.356 -6.842 16.292 1.00 92.81 182 SER A O 1
ATOM 1418 N N . ALA A 1 183 ? -17.402 -7.862 16.668 1.00 93.44 183 ALA A N 1
ATOM 1419 C CA . ALA A 1 183 ? -17.455 -7.656 18.115 1.00 93.44 183 ALA A CA 1
ATOM 1420 C C . ALA A 1 183 ? -17.424 -6.163 18.493 1.00 93.44 183 ALA A C 1
ATOM 1422 O O . ALA A 1 183 ? -18.197 -5.741 19.358 1.00 93.44 183 ALA A O 1
ATOM 1423 N N . ILE A 1 184 ? -16.587 -5.360 17.828 1.00 93.19 184 ILE A N 1
ATOM 1424 C CA . ILE A 1 184 ? -16.549 -3.907 18.043 1.00 93.19 184 ILE A CA 1
ATOM 1425 C C . ILE A 1 184 ? -17.783 -3.202 17.474 1.00 93.19 184 ILE A C 1
ATOM 1427 O O . ILE A 1 184 ? -18.332 -2.327 18.144 1.00 93.19 184 ILE A O 1
ATOM 1431 N N . ASP A 1 185 ? -18.278 -3.602 16.304 1.00 91.81 185 ASP A N 1
ATOM 1432 C CA . ASP A 1 185 ? -19.505 -3.025 15.745 1.00 91.81 185 ASP A CA 1
ATOM 1433 C C . ASP A 1 185 ? -20.693 -3.244 16.694 1.00 91.81 185 ASP A C 1
ATOM 1435 O O . ASP A 1 185 ? -21.416 -2.302 17.021 1.00 91.81 185 ASP A O 1
ATOM 1439 N N . ASN A 1 186 ? -20.837 -4.458 17.238 1.00 91.62 186 ASN A N 1
ATOM 1440 C CA . ASN A 1 186 ? -21.865 -4.779 18.231 1.00 91.62 186 ASN A CA 1
ATOM 1441 C C . ASN A 1 186 ? -21.739 -3.919 19.500 1.00 91.62 186 ASN A C 1
ATOM 1443 O O . ASN A 1 186 ? -22.747 -3.484 20.060 1.00 91.62 186 ASN A O 1
ATOM 1447 N N . MET A 1 187 ? -20.511 -3.654 19.959 1.00 93.44 187 MET A N 1
ATOM 1448 C CA . MET A 1 187 ? -20.246 -2.758 21.088 1.00 93.44 187 MET A CA 1
ATOM 1449 C C . MET A 1 187 ? -20.717 -1.324 20.784 1.00 93.44 187 MET A C 1
ATOM 1451 O O . MET A 1 187 ? -21.384 -0.705 21.618 1.00 93.44 187 MET A O 1
ATOM 1455 N N . PHE A 1 188 ? -20.437 -0.803 19.586 1.00 93.00 188 PHE A N 1
ATOM 1456 C CA . PHE A 1 188 ? -20.874 0.532 19.167 1.00 93.00 188 PHE A CA 1
ATOM 1457 C C . PHE A 1 188 ? -22.391 0.631 18.983 1.00 93.00 188 PHE A C 1
ATOM 1459 O O . PHE A 1 188 ? -23.007 1.596 19.449 1.00 93.00 188 PHE A O 1
ATOM 1466 N N . GLU A 1 189 ? -23.020 -0.365 18.357 1.00 90.94 189 GLU A N 1
ATOM 1467 C CA . GLU A 1 189 ? -24.477 -0.420 18.215 1.00 90.94 189 GLU A CA 1
ATOM 1468 C C . GLU A 1 189 ? -25.167 -0.462 19.576 1.00 90.94 189 GLU A C 1
ATOM 1470 O O . GLU A 1 189 ? -26.125 0.276 19.812 1.00 90.94 189 GLU A O 1
ATOM 1475 N N . MET A 1 190 ? -24.651 -1.273 20.499 1.00 89.56 190 MET A N 1
ATOM 1476 C CA . MET A 1 190 ? -25.155 -1.358 21.863 1.00 89.56 190 MET A CA 1
ATOM 1477 C C . MET A 1 190 ? -25.096 0.003 22.563 1.00 89.56 190 MET A C 1
ATOM 1479 O O . MET A 1 190 ? -26.102 0.450 23.115 1.00 89.56 190 MET A O 1
ATOM 1483 N N . ALA A 1 191 ? -23.963 0.706 22.508 1.00 89.88 191 ALA A N 1
ATOM 1484 C CA . ALA A 1 191 ? -23.841 2.025 23.124 1.00 89.88 191 ALA A CA 1
ATOM 1485 C C . ALA A 1 191 ? -24.754 3.078 22.479 1.00 89.88 191 ALA A C 1
ATOM 1487 O O . ALA A 1 191 ? -25.259 3.966 23.171 1.00 89.88 191 ALA A O 1
ATOM 1488 N N . ARG A 1 192 ? -25.016 2.972 21.174 1.00 88.06 192 ARG A N 1
ATOM 1489 C CA . ARG A 1 192 ? -25.839 3.944 20.449 1.00 88.06 192 ARG A CA 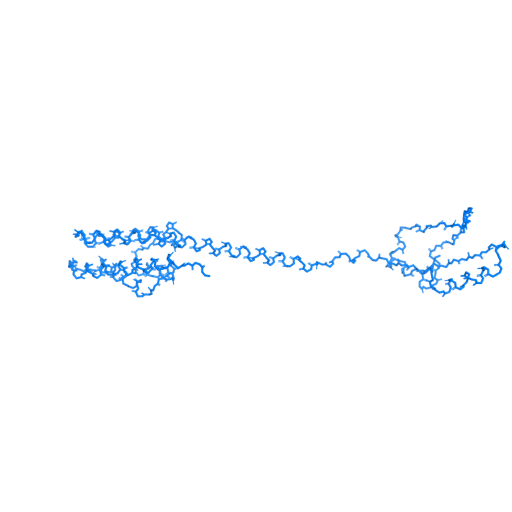1
ATOM 1490 C C . ARG A 1 192 ? -27.340 3.691 20.563 1.00 88.06 192 ARG A C 1
ATOM 1492 O O . ARG A 1 192 ? -28.104 4.642 20.703 1.00 88.06 192 ARG A O 1
ATOM 1499 N N . TYR A 1 193 ? -27.768 2.436 20.490 1.00 87.00 193 TYR A N 1
ATOM 1500 C CA . TYR A 1 193 ? -29.178 2.066 20.353 1.00 87.00 193 TYR A CA 1
ATOM 1501 C C . TYR A 1 193 ? -29.777 1.408 21.595 1.00 87.00 193 TYR A C 1
ATOM 1503 O O . TYR A 1 193 ? -31.006 1.311 21.677 1.00 87.00 193 TYR A O 1
ATOM 1511 N N . SER A 1 194 ? -28.967 0.980 22.574 1.00 85.62 194 SER A N 1
ATOM 1512 C CA . SER A 1 194 ? -29.514 0.409 23.807 1.00 85.62 194 SER A CA 1
ATOM 1513 C C . SER A 1 194 ? -30.397 1.432 24.518 1.00 85.62 194 SER A C 1
ATOM 1515 O O . SER A 1 194 ? -29.940 2.528 24.861 1.00 85.62 194 SER A O 1
ATOM 1517 N N . ARG A 1 195 ? -31.657 1.051 24.752 1.00 82.88 195 ARG A N 1
ATOM 1518 C CA . ARG A 1 195 ? -32.642 1.827 25.522 1.00 82.88 195 ARG A CA 1
ATOM 1519 C C . ARG A 1 195 ? -32.475 1.655 27.029 1.00 82.88 195 ARG A C 1
ATOM 1521 O O . ARG A 1 195 ? -32.951 2.495 27.783 1.00 82.88 195 ARG A O 1
ATOM 1528 N N . GLU A 1 196 ? -31.835 0.568 27.443 1.00 83.31 196 GLU A N 1
ATOM 1529 C CA . GLU A 1 196 ? -31.605 0.227 28.843 1.00 83.31 196 GLU A CA 1
ATOM 1530 C C . GLU A 1 196 ? -30.236 0.738 29.301 1.00 83.31 196 GLU A C 1
ATOM 1532 O O . GLU A 1 196 ? -29.336 1.011 28.494 1.00 83.31 196 GLU A O 1
ATOM 1537 N N . GLU A 1 197 ? -30.087 0.902 30.612 1.00 86.31 197 GLU A N 1
ATOM 1538 C CA . GLU A 1 197 ? -28.812 1.280 31.207 1.00 86.31 197 GLU A CA 1
ATOM 1539 C C . GLU A 1 197 ? -27.799 0.145 31.021 1.00 86.31 197 GLU A C 1
ATOM 1541 O O . GLU A 1 197 ? -28.100 -1.030 31.242 1.00 86.31 197 GLU A O 1
ATOM 1546 N N . LEU A 1 198 ? -26.601 0.488 30.544 1.00 90.38 198 LEU A N 1
ATOM 1547 C CA . LEU A 1 198 ? -25.568 -0.507 30.284 1.00 90.38 198 LEU A CA 1
ATOM 1548 C C . LEU A 1 198 ? -25.008 -0.987 31.622 1.00 90.38 198 LEU A C 1
ATOM 1550 O O . LEU A 1 198 ? -24.418 -0.213 32.366 1.00 90.38 198 LEU A O 1
ATOM 1554 N N . GLY A 1 199 ? -25.226 -2.263 31.926 1.00 91.19 199 GLY A N 1
ATOM 1555 C CA . GLY A 1 199 ? -24.724 -2.921 33.129 1.00 91.19 199 GLY A CA 1
ATOM 1556 C C . GLY A 1 199 ? -23.419 -3.714 32.938 1.00 91.19 199 GLY A C 1
ATOM 1557 O O . GLY A 1 199 ? -22.859 -3.765 31.840 1.00 91.19 199 GLY A O 1
ATOM 1558 N N . PRO A 1 200 ? -22.972 -4.430 33.988 1.00 91.44 200 PRO A N 1
ATOM 1559 C CA . PRO A 1 200 ? -21.683 -5.137 34.017 1.00 91.44 200 PRO A CA 1
ATOM 1560 C C . PRO A 1 200 ? -21.492 -6.185 32.911 1.00 91.44 200 PRO A C 1
ATOM 1562 O O . PRO A 1 200 ? -20.387 -6.392 32.422 1.00 91.44 200 PRO A O 1
ATOM 1565 N N . GLN A 1 201 ? -22.571 -6.833 32.471 1.00 91.69 201 GLN A N 1
ATOM 1566 C CA . GLN A 1 201 ? -22.529 -7.787 31.356 1.00 91.69 201 GLN A CA 1
ATOM 1567 C C . GLN A 1 201 ? -22.152 -7.118 30.022 1.00 91.69 201 GLN A C 1
ATOM 1569 O O . GLN A 1 201 ? -21.417 -7.694 29.224 1.00 91.69 201 GLN A O 1
ATOM 1574 N N . HIS A 1 202 ? -22.617 -5.884 29.799 1.00 92.75 202 HIS A N 1
ATOM 1575 C CA . HIS A 1 202 ? -22.303 -5.095 28.608 1.00 92.75 202 HIS A CA 1
ATOM 1576 C C . HIS A 1 202 ? -20.861 -4.590 28.656 1.00 92.75 202 HIS A C 1
ATOM 1578 O O . HIS A 1 202 ? -20.161 -4.633 27.650 1.00 92.75 202 H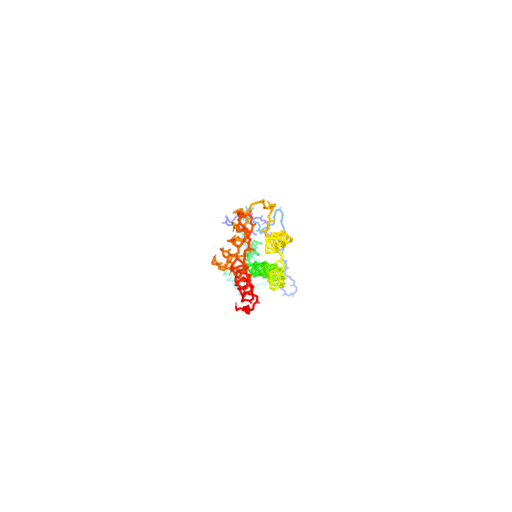IS A O 1
ATOM 1584 N N . GLN A 1 203 ? -20.399 -4.189 29.843 1.00 94.25 203 GLN A N 1
ATOM 1585 C CA . GLN A 1 203 ? -19.008 -3.818 30.095 1.00 94.25 203 GLN A CA 1
ATOM 1586 C C . GLN A 1 203 ? -18.045 -4.975 29.801 1.00 94.25 203 GLN A C 1
ATOM 1588 O O . GLN A 1 203 ? -17.078 -4.782 29.072 1.00 94.25 203 GLN A O 1
ATOM 1593 N N . ALA A 1 204 ? -18.335 -6.181 30.301 1.00 94.50 204 ALA A N 1
ATOM 1594 C CA . ALA A 1 204 ? -17.508 -7.360 30.047 1.00 94.50 204 ALA A CA 1
ATOM 1595 C C . ALA A 1 204 ? -17.454 -7.716 28.550 1.00 94.50 204 ALA A C 1
ATOM 1597 O O . ALA A 1 204 ? -16.386 -8.019 28.022 1.00 94.50 204 ALA A O 1
ATOM 1598 N N . ALA A 1 205 ? -18.589 -7.626 27.846 1.00 94.12 205 ALA A N 1
ATOM 1599 C CA . ALA A 1 205 ? -18.638 -7.846 26.401 1.00 94.12 205 ALA A CA 1
ATOM 1600 C C . ALA A 1 205 ? -17.819 -6.797 25.622 1.00 94.12 205 ALA A C 1
ATOM 1602 O O . ALA A 1 205 ? -17.088 -7.151 24.698 1.00 94.12 205 ALA A O 1
ATOM 1603 N N . ALA A 1 206 ? -17.899 -5.523 26.019 1.00 95.44 206 ALA A N 1
ATOM 1604 C CA . ALA A 1 206 ? -17.114 -4.441 25.430 1.00 95.44 206 ALA A CA 1
ATOM 1605 C C . ALA A 1 206 ? -15.607 -4.634 25.664 1.00 95.44 206 ALA A C 1
ATOM 1607 O O . ALA A 1 206 ? -14.823 -4.552 24.722 1.00 95.44 206 ALA A O 1
ATOM 1608 N N . GLN A 1 207 ? -15.198 -4.970 26.891 1.00 95.69 207 GLN A N 1
ATOM 1609 C CA . GLN A 1 207 ? -13.799 -5.268 27.213 1.00 95.69 207 GLN A CA 1
ATOM 1610 C C . GLN A 1 207 ? -13.264 -6.437 26.385 1.00 95.69 207 GLN A C 1
ATOM 1612 O O . GLN A 1 207 ? -12.192 -6.329 25.797 1.00 95.69 207 GLN A O 1
ATOM 1617 N N . GLN A 1 208 ? -14.042 -7.513 26.244 1.00 95.81 208 GLN A N 1
ATOM 1618 C CA . GLN A 1 208 ? -13.651 -8.651 25.416 1.00 95.81 208 GLN A CA 1
ATOM 1619 C C . GLN A 1 208 ? -13.475 -8.268 23.935 1.00 95.81 208 GLN A C 1
ATOM 1621 O O . GLN A 1 208 ? -12.556 -8.761 23.277 1.00 95.81 208 GLN A O 1
ATOM 1626 N N . ALA A 1 209 ? -14.336 -7.398 23.397 1.00 95.94 209 ALA A N 1
ATOM 1627 C CA . ALA A 1 209 ? -14.212 -6.904 22.026 1.00 95.94 209 ALA A CA 1
ATOM 1628 C C . ALA A 1 209 ? -12.932 -6.067 21.833 1.00 95.94 209 ALA A C 1
ATOM 1630 O O . ALA A 1 209 ? -12.186 -6.290 20.877 1.00 95.94 209 ALA A O 1
ATOM 1631 N N . LEU A 1 210 ? -12.645 -5.156 22.770 1.00 96.19 210 LEU A N 1
ATOM 1632 C CA . LEU A 1 210 ? -11.445 -4.309 22.765 1.00 96.19 210 LEU A CA 1
ATOM 1633 C C . LEU A 1 210 ? -10.152 -5.124 22.903 1.00 96.19 210 LEU A C 1
ATOM 1635 O O . LEU A 1 210 ? -9.173 -4.861 22.199 1.00 96.19 210 LEU A O 1
ATOM 1639 N N . GLU A 1 211 ? -10.152 -6.137 23.772 1.00 94.31 211 GLU A N 1
ATOM 1640 C CA . GLU A 1 211 ? -9.025 -7.056 23.948 1.00 94.31 211 GLU A CA 1
ATOM 1641 C C . GLU A 1 211 ? -8.756 -7.857 22.677 1.00 94.31 211 GLU A C 1
ATOM 1643 O O . GLU A 1 211 ? -7.607 -7.952 22.247 1.00 94.31 211 GLU A O 1
ATOM 1648 N N . ARG A 1 212 ? -9.804 -8.398 22.042 1.00 94.56 212 ARG A N 1
ATOM 1649 C CA . ARG A 1 212 ? -9.665 -9.154 20.791 1.00 94.56 212 ARG A CA 1
ATOM 1650 C C . ARG A 1 212 ? -9.048 -8.294 19.689 1.00 94.56 212 ARG A C 1
ATOM 1652 O O . ARG A 1 212 ? -8.105 -8.731 19.038 1.00 94.56 212 ARG A O 1
ATOM 1659 N N . MET A 1 213 ? -9.530 -7.065 19.520 1.00 94.38 213 MET A N 1
ATOM 1660 C CA . MET A 1 213 ? -8.990 -6.140 18.521 1.00 94.38 213 MET A CA 1
ATOM 1661 C C . MET A 1 213 ? -7.540 -5.758 18.804 1.00 94.38 213 MET A C 1
ATOM 1663 O O . MET A 1 213 ? -6.702 -5.822 17.909 1.00 94.38 213 MET A O 1
ATOM 1667 N N . SER A 1 214 ? -7.220 -5.435 20.057 1.00 92.81 214 SER A N 1
ATOM 1668 C CA . SER A 1 214 ? -5.844 -5.135 20.469 1.00 92.81 214 SER A CA 1
ATOM 1669 C C . SER A 1 214 ? -4.897 -6.315 20.216 1.00 92.81 214 SER A C 1
ATOM 1671 O O . SER A 1 214 ? -3.775 -6.120 19.752 1.00 92.81 214 SER A O 1
ATOM 1673 N N . GLN A 1 215 ? -5.345 -7.548 20.477 1.00 92.12 215 GLN A N 1
ATOM 1674 C CA . GLN A 1 215 ? -4.564 -8.760 20.219 1.00 92.12 215 GLN A CA 1
ATOM 1675 C C . GLN A 1 215 ? -4.326 -8.987 18.725 1.00 92.12 215 GLN A C 1
ATOM 1677 O O . GLN A 1 215 ? -3.198 -9.278 18.333 1.00 92.12 215 GLN A O 1
ATOM 1682 N N . GLU A 1 216 ? -5.351 -8.838 17.884 1.00 93.31 216 GLU A N 1
ATOM 1683 C CA . GLU A 1 216 ? -5.202 -9.013 16.437 1.00 93.31 216 GLU A CA 1
ATOM 1684 C C . GLU A 1 216 ? -4.301 -7.955 15.809 1.00 93.31 216 GLU A C 1
ATOM 1686 O O . GLU A 1 216 ? -3.392 -8.302 15.052 1.00 93.31 216 GLU A O 1
ATOM 1691 N N . ILE A 1 217 ? -4.460 -6.690 16.202 1.00 91.94 217 ILE A N 1
ATOM 1692 C CA . ILE A 1 217 ? -3.542 -5.622 15.796 1.00 91.94 217 ILE A CA 1
ATOM 1693 C C . ILE A 1 217 ? -2.114 -5.951 16.235 1.00 91.94 217 ILE A C 1
ATOM 1695 O O . ILE A 1 217 ? -1.179 -5.847 15.441 1.00 91.94 217 ILE A O 1
ATOM 1699 N N . GLY A 1 218 ? -1.939 -6.402 17.480 1.00 88.06 218 GLY A N 1
ATOM 1700 C CA . GLY A 1 218 ? -0.642 -6.825 17.996 1.00 88.06 218 GLY A CA 1
ATOM 1701 C C . GLY A 1 218 ? -0.030 -7.974 17.191 1.00 88.06 218 GLY A C 1
ATOM 1702 O O . GLY A 1 218 ? 1.177 -7.976 16.959 1.00 88.06 218 GLY A O 1
ATOM 1703 N N . MET A 1 219 ? -0.830 -8.937 16.727 1.00 88.00 219 MET A N 1
ATOM 1704 C CA . MET A 1 219 ? -0.346 -10.012 15.856 1.00 88.00 219 MET A CA 1
ATOM 1705 C C . MET A 1 219 ? 0.100 -9.471 14.499 1.00 88.00 219 MET A C 1
ATOM 1707 O O . MET A 1 219 ? 1.196 -9.807 14.062 1.00 88.00 219 MET A O 1
ATOM 1711 N N . ILE A 1 220 ? -0.691 -8.600 13.870 1.00 85.75 220 ILE A N 1
ATOM 1712 C CA . ILE A 1 220 ? -0.361 -7.989 12.573 1.00 85.75 220 ILE A CA 1
ATOM 1713 C C . ILE A 1 220 ? 0.932 -7.172 12.671 1.00 85.75 220 ILE A C 1
ATOM 1715 O O . ILE A 1 220 ? 1.829 -7.333 11.844 1.00 85.75 220 ILE A O 1
ATOM 1719 N N . ALA A 1 221 ? 1.071 -6.362 13.723 1.00 74.88 221 ALA A N 1
ATOM 1720 C CA . ALA A 1 221 ? 2.251 -5.535 13.958 1.00 74.88 221 ALA A CA 1
ATOM 1721 C C . ALA A 1 221 ? 3.525 -6.357 14.246 1.00 74.88 221 ALA A C 1
ATOM 1723 O O . ALA A 1 221 ? 4.627 -5.913 13.928 1.00 74.88 221 ALA A O 1
ATOM 1724 N N . ASN A 1 222 ? 3.389 -7.555 14.829 1.00 67.19 222 ASN A N 1
ATOM 1725 C CA . ASN A 1 222 ? 4.514 -8.423 15.192 1.00 67.19 222 ASN A CA 1
ATOM 1726 C C . ASN A 1 222 ? 4.902 -9.453 14.117 1.00 67.19 222 ASN A C 1
ATOM 1728 O O . ASN A 1 222 ? 5.892 -10.163 14.316 1.00 67.19 222 ASN A O 1
ATOM 1732 N N . ILE A 1 223 ? 4.176 -9.576 12.996 1.00 54.88 223 ILE A N 1
ATOM 1733 C CA . ILE A 1 223 ? 4.572 -10.483 11.907 1.00 54.88 223 ILE A CA 1
ATOM 1734 C C . ILE A 1 223 ? 5.848 -9.932 11.245 1.00 54.88 223 ILE A C 1
ATOM 1736 O O . ILE A 1 223 ? 5.797 -8.887 10.590 1.00 54.88 223 ILE A O 1
ATOM 1740 N N . PRO A 1 224 ? 7.005 -10.621 11.361 1.00 42.62 224 PRO A N 1
ATOM 1741 C CA . PRO A 1 224 ? 8.212 -10.206 10.667 1.00 42.62 224 PRO A CA 1
ATOM 1742 C C . PRO A 1 224 ? 7.972 -10.347 9.168 1.00 42.62 224 PRO A C 1
ATOM 1744 O O . PRO A 1 224 ? 7.466 -11.377 8.715 1.00 42.62 224 PRO A O 1
ATOM 1747 N N . THR A 1 225 ? 8.371 -9.333 8.406 1.00 48.22 225 THR A N 1
ATOM 1748 C CA . THR A 1 225 ? 8.412 -9.348 6.944 1.00 48.22 225 THR A CA 1
ATOM 1749 C C . THR A 1 225 ? 9.151 -10.599 6.458 1.00 48.22 225 THR A C 1
ATOM 1751 O O . THR A 1 225 ? 10.378 -10.665 6.517 1.00 48.22 225 THR A O 1
ATOM 1754 N N . ARG A 1 226 ? 8.395 -11.611 6.021 1.00 37.75 226 ARG A N 1
ATOM 1755 C CA . ARG A 1 226 ? 8.904 -12.748 5.248 1.00 37.75 226 ARG A CA 1
ATOM 1756 C C . ARG A 1 226 ? 8.807 -12.456 3.762 1.00 37.75 226 ARG A C 1
ATOM 1758 O O . ARG A 1 226 ? 7.791 -11.849 3.353 1.00 37.75 226 ARG A O 1
#

Foldseek 3Di:
DAAPVRDDPDDDDDFDADPVRDDDDDDDDVVGPLPCVPHNADFDDDDDPDPVDDPVVRVVVVVCRVVCVRGDDRDDPPPPDDPDPVVVVVVVVVVVVVVVVVVVVVVVLLLVLLVQLLVLLVVLLVCLVVVHQLLVSLVVSVVSNQVSCVVSPLDDDDDPDLVVVLVSVCSSCVQQDPVLSVLSSVLNCCSVPPPDRDDPVSSVSSSVSSVSSSVSSVVSNPDPDD